Protein AF-A0A315T5E6-F1 (afdb_monomer_lite)

Secondary structure (DSSP, 8-state):
----PPP-------S--------HHHHHHHHHHHHHHHHHHHHS-HHHHHHHHHHHHHHHHHHHHTTTT----PPP--TTT--TTS-HHHHHHHHHHHHHHHHHH-TTHHHHHHHHHHHHHHHTT--GGG--HHHHHHHHTT----HHHHHHHHHHHHHHHHHHHHHHH-HHHHHHHHHHHHHH-HHHHHTT--GGGHHHHHHHHHHS-EEHHHHHHHTTS-HHHHHHHHHHHHHTTSEEE-SSSTTEEEE---HHHHHHTT--

Structure (mmCIF, N/CA/C/O backbone):
data_AF-A0A315T5E6-F1
#
_entry.id   AF-A0A315T5E6-F1
#
loop_
_atom_site.group_PDB
_atom_site.id
_atom_site.type_symbol
_atom_site.label_atom_id
_atom_site.label_alt_id
_atom_site.label_comp_id
_atom_site.label_asym_id
_atom_site.label_entity_id
_atom_site.label_seq_id
_atom_site.pdbx_PDB_ins_code
_atom_site.Cartn_x
_atom_site.Cartn_y
_atom_site.Cartn_z
_atom_site.occupancy
_atom_site.B_iso_or_equiv
_atom_site.auth_seq_id
_atom_site.auth_comp_id
_atom_site.auth_asym_id
_atom_site.auth_atom_id
_atom_site.pdbx_PDB_model_num
ATOM 1 N N . MET A 1 1 ? 4.186 -4.897 -71.728 1.00 41.81 1 MET A N 1
ATOM 2 C CA . MET A 1 1 ? 5.536 -5.176 -71.197 1.00 41.81 1 MET A CA 1
ATOM 3 C C . MET A 1 1 ? 6.024 -3.925 -70.493 1.00 41.81 1 MET A C 1
ATOM 5 O O . MET A 1 1 ? 6.350 -2.979 -71.184 1.00 41.81 1 MET A O 1
ATOM 9 N N . SER A 1 2 ? 5.990 -3.919 -69.160 1.00 31.34 2 SER A N 1
ATOM 10 C CA . SER A 1 2 ? 6.800 -3.058 -68.286 1.00 31.34 2 SER A CA 1
ATOM 11 C C . SER A 1 2 ? 6.788 -3.718 -66.912 1.00 31.34 2 SER A C 1
ATOM 13 O O . SER A 1 2 ? 5.746 -3.792 -66.265 1.00 31.34 2 SER A O 1
ATOM 15 N N . GLN A 1 3 ? 7.923 -4.304 -66.542 1.00 31.30 3 GLN A N 1
ATOM 16 C CA . GLN A 1 3 ? 8.156 -4.912 -65.238 1.00 31.30 3 GLN A CA 1
ATOM 17 C C . GLN A 1 3 ? 8.444 -3.786 -64.240 1.00 31.30 3 GLN A C 1
ATOM 19 O O . GLN A 1 3 ? 9.407 -3.043 -64.414 1.00 31.30 3 GLN A O 1
ATOM 24 N N . HIS A 1 4 ? 7.606 -3.655 -63.214 1.00 30.16 4 HIS A N 1
ATOM 25 C CA . HIS A 1 4 ? 7.953 -2.921 -62.003 1.00 30.16 4 HIS A CA 1
ATOM 26 C C . HIS A 1 4 ? 8.626 -3.899 -61.041 1.00 30.16 4 HIS A C 1
ATOM 28 O O . HIS A 1 4 ? 8.009 -4.861 -60.587 1.00 30.16 4 HIS A O 1
ATOM 34 N N . SER A 1 5 ? 9.903 -3.657 -60.766 1.00 30.36 5 SER A N 1
ATOM 35 C CA . SER A 1 5 ? 10.679 -4.366 -59.756 1.00 30.36 5 SER A CA 1
ATOM 36 C C . SER A 1 5 ? 10.201 -3.968 -58.359 1.00 30.36 5 SER A C 1
ATOM 38 O O . SER A 1 5 ? 10.289 -2.800 -57.979 1.00 30.36 5 SER A O 1
ATOM 40 N N . SER A 1 6 ? 9.706 -4.936 -57.592 1.00 31.94 6 SER A N 1
ATOM 41 C CA . SER A 1 6 ? 9.474 -4.803 -56.151 1.00 31.94 6 SER A CA 1
ATOM 42 C C . SER A 1 6 ? 10.813 -4.712 -55.405 1.00 31.94 6 SER A C 1
ATOM 44 O O . SER A 1 6 ? 11.709 -5.505 -55.708 1.00 31.94 6 SER A O 1
ATOM 46 N N . PRO A 1 7 ? 10.977 -3.841 -54.394 1.00 30.81 7 PRO A N 1
ATOM 47 C CA . PRO A 1 7 ? 12.063 -3.983 -53.441 1.00 30.81 7 PRO A CA 1
ATOM 48 C C . PRO A 1 7 ? 11.700 -5.089 -52.447 1.00 30.81 7 PRO A C 1
ATOM 50 O O . PRO A 1 7 ? 10.677 -5.037 -51.767 1.00 30.81 7 PRO A O 1
ATOM 53 N N . SER A 1 8 ? 12.555 -6.101 -52.378 1.00 32.72 8 SER A N 1
ATOM 54 C CA . SER A 1 8 ? 12.524 -7.178 -51.398 1.00 32.72 8 SER A CA 1
ATOM 55 C C . SER A 1 8 ? 12.665 -6.633 -49.972 1.00 32.72 8 SER A C 1
ATOM 57 O O . SER A 1 8 ? 13.768 -6.304 -49.536 1.00 32.72 8 SER A O 1
ATOM 59 N N . THR A 1 9 ? 11.570 -6.577 -49.216 1.00 35.47 9 THR A N 1
ATOM 60 C CA . THR A 1 9 ? 11.591 -6.366 -47.760 1.00 35.47 9 THR A CA 1
ATOM 61 C C . THR A 1 9 ? 11.862 -7.702 -47.064 1.00 35.47 9 THR A C 1
ATOM 63 O O . THR A 1 9 ? 10.992 -8.301 -46.446 1.00 35.47 9 THR A O 1
ATOM 66 N N . GLY A 1 10 ? 13.082 -8.209 -47.235 1.00 33.59 10 GLY A N 1
ATOM 67 C CA . GLY A 1 10 ? 13.627 -9.337 -46.482 1.00 33.59 10 GLY A CA 1
ATOM 68 C C . GLY A 1 10 ? 14.595 -8.809 -45.432 1.00 33.59 10 GLY A C 1
ATOM 69 O O . GLY A 1 10 ? 15.801 -8.821 -45.650 1.00 33.59 10 GLY A O 1
ATOM 70 N N . GLY A 1 11 ? 14.061 -8.276 -44.334 1.00 27.41 11 GLY A N 1
ATOM 71 C CA . GLY A 1 11 ? 14.838 -7.840 -43.177 1.00 27.41 11 GLY A CA 1
ATOM 72 C C . GLY A 1 11 ? 14.544 -8.754 -42.000 1.00 27.41 11 GLY A C 1
ATOM 73 O O . GLY A 1 11 ? 13.534 -8.582 -41.325 1.00 27.41 11 GLY A O 1
ATOM 74 N N . ASN A 1 12 ? 15.416 -9.737 -41.788 1.00 29.06 12 ASN A N 1
ATOM 75 C CA . ASN A 1 12 ? 15.443 -10.586 -40.603 1.00 29.06 12 ASN A CA 1
ATOM 76 C C . ASN A 1 12 ? 15.664 -9.713 -39.359 1.00 29.06 12 ASN A C 1
ATOM 78 O O . ASN A 1 12 ? 16.801 -9.376 -39.035 1.00 29.06 12 ASN A O 1
ATOM 82 N N . TYR A 1 13 ? 14.596 -9.349 -38.657 1.00 35.25 13 TYR A N 1
ATOM 83 C CA . TYR A 1 13 ? 14.699 -8.945 -37.261 1.00 35.25 13 TYR A CA 1
ATOM 84 C C . TYR A 1 13 ? 14.503 -10.200 -36.412 1.00 35.25 13 TYR A C 1
ATOM 86 O O . TYR A 1 13 ? 13.668 -11.036 -36.747 1.00 35.25 13 TYR A O 1
ATOM 94 N N . TRP A 1 14 ? 15.245 -10.302 -35.310 1.00 41.66 14 TRP A N 1
ATOM 95 C CA . TRP A 1 14 ? 15.065 -11.302 -34.247 1.00 41.66 14 TRP A CA 1
ATOM 96 C C . TRP A 1 14 ? 15.832 -12.617 -34.412 1.00 41.66 14 TRP A C 1
ATOM 98 O O . TRP A 1 14 ? 15.282 -13.708 -34.516 1.00 41.66 14 TRP A O 1
ATOM 108 N N . GLY A 1 15 ? 17.151 -12.500 -34.300 1.00 27.97 15 GLY A N 1
ATOM 109 C CA . GLY A 1 15 ? 18.012 -13.570 -33.813 1.00 27.97 15 GLY A CA 1
ATOM 110 C C . GLY A 1 15 ? 19.122 -12.946 -32.977 1.00 27.97 15 GLY A C 1
ATOM 111 O O . GLY A 1 15 ? 20.017 -12.343 -33.546 1.00 27.97 15 GLY A O 1
ATOM 112 N N . ALA A 1 16 ? 19.018 -13.045 -31.648 1.00 38.81 16 ALA A N 1
ATOM 113 C CA . ALA A 1 16 ? 20.052 -12.706 -30.662 1.00 38.81 16 ALA A CA 1
ATOM 114 C C . ALA A 1 16 ? 20.818 -11.377 -30.880 1.00 38.81 16 ALA A C 1
ATOM 116 O O . ALA A 1 16 ? 21.842 -11.349 -31.556 1.00 38.81 16 ALA A O 1
ATOM 117 N N . SER A 1 17 ? 20.420 -10.300 -30.191 1.00 37.41 17 SER A N 1
ATOM 118 C CA . SER A 1 17 ? 21.272 -9.103 -30.055 1.00 37.41 17 SER A CA 1
ATOM 119 C C . SER A 1 17 ? 21.901 -9.021 -28.658 1.00 37.41 17 SER A C 1
ATOM 121 O O . SER A 1 17 ? 21.322 -8.421 -27.750 1.00 37.41 17 SER A O 1
ATOM 123 N N . PRO A 1 18 ? 23.107 -9.584 -28.455 1.00 44.16 18 PRO A N 1
ATOM 124 C CA . PRO A 1 18 ? 23.940 -9.304 -27.297 1.00 44.16 18 PRO A CA 1
ATOM 125 C C . PRO A 1 18 ? 24.657 -7.965 -27.517 1.00 44.16 18 PRO A C 1
ATOM 127 O O . PRO A 1 18 ? 25.808 -7.958 -27.932 1.00 44.16 18 PRO A O 1
ATOM 130 N N . SER A 1 19 ? 23.964 -6.836 -27.321 1.00 47.09 19 SER A N 1
ATOM 131 C CA . SER A 1 19 ? 24.529 -5.490 -27.046 1.00 47.09 19 SER A CA 1
ATOM 132 C C . SER A 1 19 ? 23.548 -4.369 -27.415 1.00 47.09 19 SER A C 1
ATOM 134 O O . SER A 1 19 ? 23.801 -3.565 -28.308 1.00 47.09 19 SER A O 1
ATOM 136 N N . LEU A 1 20 ? 22.447 -4.221 -26.670 1.00 58.22 20 LEU A N 1
ATOM 137 C CA . LEU A 1 20 ? 21.910 -2.866 -26.533 1.00 58.22 20 LEU A CA 1
ATOM 138 C C . LEU A 1 20 ? 22.986 -2.070 -25.780 1.00 58.22 20 LEU A C 1
ATOM 140 O O . LEU A 1 20 ? 23.316 -2.398 -24.634 1.00 58.22 20 LEU A O 1
ATOM 144 N N . PHE A 1 21 ? 23.580 -1.061 -26.416 1.00 75.75 21 PHE A N 1
ATOM 145 C CA . PHE A 1 21 ? 24.276 -0.014 -25.677 1.00 75.75 21 PHE A CA 1
ATOM 146 C C . PHE A 1 21 ? 23.216 0.659 -24.805 1.00 75.75 21 PHE A C 1
ATOM 148 O O . PHE A 1 21 ? 22.469 1.508 -25.275 1.00 75.75 21 PHE A O 1
ATOM 155 N N . ILE A 1 22 ? 23.078 0.203 -23.559 1.00 83.25 22 ILE A N 1
ATOM 156 C CA . ILE A 1 22 ? 22.135 0.786 -22.609 1.00 83.25 22 ILE A CA 1
ATOM 157 C C . ILE A 1 22 ? 22.762 2.098 -22.136 1.00 83.25 22 ILE A C 1
ATOM 159 O O . ILE A 1 22 ? 23.817 2.051 -21.490 1.00 83.25 22 ILE A O 1
ATOM 163 N N . PRO A 1 23 ? 22.149 3.258 -22.426 1.00 89.69 23 PRO A N 1
ATOM 164 C CA . PRO A 1 23 ? 22.703 4.527 -21.991 1.00 89.69 23 PRO A CA 1
ATOM 165 C C . PRO A 1 23 ? 22.854 4.577 -20.462 1.00 89.69 23 PRO A C 1
ATOM 167 O O . PRO A 1 23 ? 21.994 4.057 -19.742 1.00 89.69 23 PRO A O 1
ATOM 170 N N . PRO A 1 24 ? 23.892 5.245 -19.926 1.00 90.38 24 PRO A N 1
ATOM 171 C CA . PRO A 1 24 ? 24.121 5.307 -18.481 1.00 90.38 24 PRO A CA 1
ATOM 172 C C . PRO A 1 24 ? 22.921 5.835 -17.683 1.00 90.38 24 PRO A C 1
ATOM 174 O O . PRO A 1 24 ? 22.651 5.356 -16.584 1.00 90.38 24 PRO A O 1
ATOM 177 N N . TYR A 1 25 ? 22.160 6.777 -18.247 1.00 91.88 25 TYR A N 1
ATOM 178 C CA . TYR A 1 25 ? 20.982 7.338 -17.584 1.00 91.88 25 TYR A CA 1
ATOM 179 C C . TYR A 1 25 ? 19.830 6.324 -17.448 1.00 91.88 25 TYR A C 1
ATOM 181 O O . TYR A 1 25 ? 19.102 6.360 -16.457 1.00 91.88 25 TYR A O 1
ATOM 189 N N . ILE A 1 26 ? 19.692 5.376 -18.381 1.00 91.75 26 ILE A N 1
ATOM 190 C CA . ILE A 1 26 ? 18.721 4.278 -18.281 1.00 91.75 26 ILE A CA 1
ATOM 191 C C . ILE A 1 26 ? 19.107 3.340 -17.135 1.00 91.75 26 ILE A C 1
ATOM 193 O O . ILE A 1 26 ? 18.260 2.979 -16.319 1.00 91.75 26 ILE A O 1
ATOM 197 N N . LEU A 1 27 ? 20.394 2.988 -17.028 1.00 91.81 27 LEU A N 1
ATOM 198 C CA . LEU A 1 27 ? 20.891 2.172 -15.915 1.00 91.81 27 LEU A CA 1
ATOM 199 C C . LEU A 1 27 ? 20.688 2.880 -14.570 1.00 91.81 27 LEU A C 1
ATOM 201 O O . LEU A 1 27 ? 20.247 2.244 -13.615 1.00 91.81 27 LEU A O 1
ATOM 205 N N . ALA A 1 28 ? 20.931 4.192 -14.507 1.00 92.69 28 ALA A N 1
ATOM 206 C CA . ALA A 1 28 ? 20.684 4.995 -13.310 1.00 92.69 28 ALA A CA 1
ATOM 207 C C . ALA A 1 28 ? 19.194 5.017 -12.917 1.00 92.69 28 ALA A C 1
ATOM 209 O O . ALA A 1 28 ? 18.860 4.936 -11.735 1.00 92.69 28 ALA A O 1
ATOM 210 N N . ARG A 1 29 ? 18.272 5.071 -13.888 1.00 92.75 29 ARG A N 1
ATOM 211 C CA . ARG A 1 29 ? 16.828 4.959 -13.620 1.00 92.75 29 ARG A CA 1
ATOM 212 C C . ARG A 1 29 ? 16.443 3.562 -13.124 1.00 92.75 29 ARG A C 1
ATOM 214 O O . ARG A 1 29 ? 15.684 3.457 -12.166 1.00 92.75 29 ARG A O 1
ATOM 221 N N . ALA A 1 30 ? 16.989 2.499 -13.712 1.00 89.88 30 ALA A N 1
ATOM 222 C CA . ALA A 1 30 ? 16.769 1.133 -13.229 1.00 89.88 30 ALA A CA 1
ATOM 223 C C . ALA A 1 30 ? 17.280 0.940 -11.788 1.00 89.88 30 ALA A C 1
ATOM 225 O O . ALA A 1 30 ? 16.607 0.317 -10.969 1.00 89.88 30 ALA A O 1
ATOM 226 N N . GLU A 1 31 ? 18.427 1.533 -11.454 1.00 92.38 31 GLU A N 1
ATOM 227 C CA . GLU A 1 31 ? 18.961 1.566 -10.089 1.00 92.38 31 GLU A CA 1
ATOM 228 C C . GLU A 1 31 ? 18.036 2.315 -9.127 1.00 92.38 31 GLU A C 1
ATOM 230 O O . GLU A 1 31 ? 17.712 1.809 -8.052 1.00 92.38 31 GLU A O 1
ATOM 235 N N . LYS A 1 32 ? 17.545 3.491 -9.538 1.00 93.44 32 LYS A N 1
ATOM 236 C CA . LYS A 1 32 ? 16.580 4.278 -8.762 1.00 93.44 32 LYS A CA 1
ATOM 237 C C . LYS A 1 32 ? 15.298 3.488 -8.493 1.00 93.44 32 LYS A C 1
ATOM 239 O O . LYS A 1 32 ? 14.814 3.503 -7.364 1.00 93.44 32 LYS A O 1
ATOM 244 N N . LEU A 1 33 ? 14.775 2.774 -9.491 1.00 90.75 33 LEU A N 1
ATOM 245 C CA . LEU A 1 33 ? 13.617 1.894 -9.322 1.00 90.75 33 LEU A CA 1
ATOM 246 C C . LEU A 1 33 ? 13.898 0.793 -8.290 1.00 90.75 33 LEU A C 1
ATOM 248 O O . LEU A 1 33 ? 13.093 0.588 -7.384 1.00 90.75 33 LEU A O 1
ATOM 252 N N . ALA A 1 34 ? 15.046 0.118 -8.390 1.00 89.31 34 ALA A N 1
ATOM 253 C CA . ALA A 1 34 ?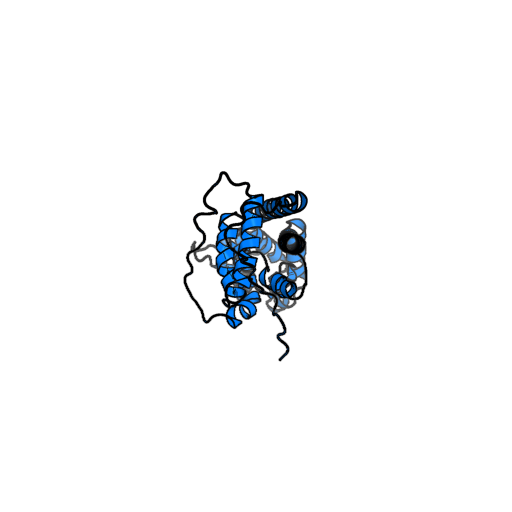 15.432 -0.929 -7.445 1.00 89.31 34 ALA A CA 1
ATOM 254 C C . ALA A 1 34 ? 15.566 -0.401 -6.008 1.00 89.31 34 ALA A C 1
ATOM 256 O O . ALA A 1 34 ? 15.045 -1.010 -5.074 1.00 89.31 34 ALA A O 1
ATOM 257 N N . SER A 1 35 ? 16.211 0.755 -5.837 1.00 91.56 35 SER A N 1
ATOM 258 C CA . SER A 1 35 ? 16.369 1.416 -4.540 1.00 91.56 35 SER A CA 1
ATOM 259 C C . SER A 1 35 ? 15.016 1.757 -3.909 1.00 91.56 35 SER A C 1
ATOM 261 O O . SER A 1 35 ? 14.773 1.403 -2.755 1.00 91.56 35 SER A O 1
ATOM 263 N N . LYS A 1 36 ? 14.100 2.354 -4.678 1.00 90.75 36 LYS A N 1
ATOM 264 C CA . LYS A 1 36 ? 12.760 2.709 -4.192 1.00 90.75 36 LYS A CA 1
ATOM 265 C C . LYS A 1 36 ? 11.892 1.493 -3.889 1.00 90.75 36 LYS A C 1
ATOM 267 O O . LYS A 1 36 ? 11.167 1.483 -2.901 1.00 90.75 36 LYS A O 1
ATOM 272 N N . ALA A 1 37 ? 11.985 0.439 -4.695 1.00 88.12 37 ALA A N 1
ATOM 273 C CA . ALA A 1 37 ? 11.272 -0.802 -4.418 1.00 88.12 37 ALA A CA 1
ATOM 274 C C . ALA A 1 37 ? 11.767 -1.482 -3.128 1.00 88.12 37 ALA A C 1
ATOM 276 O O . ALA A 1 37 ? 10.967 -2.046 -2.376 1.00 88.12 37 ALA A O 1
ATOM 277 N N . ALA A 1 38 ? 13.072 -1.403 -2.843 1.00 88.12 38 ALA A N 1
ATOM 278 C CA . ALA A 1 38 ? 13.643 -1.875 -1.585 1.00 88.12 38 ALA A CA 1
ATOM 279 C C . ALA A 1 38 ? 13.191 -1.018 -0.389 1.00 88.12 38 ALA A C 1
ATOM 281 O O . ALA A 1 38 ? 12.842 -1.572 0.654 1.00 88.12 38 ALA A O 1
ATOM 282 N N . GLU A 1 39 ? 13.137 0.308 -0.551 1.00 90.69 39 GLU A N 1
ATOM 283 C CA . GLU A 1 39 ? 12.580 1.230 0.447 1.00 90.69 39 GLU A CA 1
ATOM 284 C C . GLU A 1 39 ? 11.120 0.881 0.767 1.00 90.69 39 GLU A C 1
ATOM 286 O O . GLU A 1 39 ? 10.767 0.682 1.930 1.00 90.69 39 GLU A O 1
ATOM 291 N N . LEU A 1 40 ? 10.294 0.694 -0.266 1.00 88.06 40 LEU A N 1
ATOM 292 C CA . LEU A 1 40 ? 8.884 0.332 -0.134 1.00 88.06 40 LEU A CA 1
ATOM 293 C C . LEU A 1 40 ? 8.703 -0.981 0.638 1.00 88.06 40 LEU A C 1
ATOM 295 O O . LEU A 1 40 ? 7.866 -1.070 1.537 1.00 88.06 40 LEU A O 1
ATOM 299 N N . LYS A 1 41 ? 9.534 -1.986 0.329 1.00 86.00 41 LYS A N 1
ATOM 300 C CA . LYS A 1 41 ? 9.549 -3.281 1.023 1.00 86.00 41 LYS A CA 1
ATOM 301 C C . LYS A 1 41 ? 9.882 -3.148 2.511 1.00 86.00 41 LYS A C 1
ATOM 303 O O . LYS A 1 41 ? 9.376 -3.927 3.314 1.00 86.00 41 LYS A O 1
ATOM 308 N N . GLY A 1 42 ? 10.755 -2.209 2.872 1.00 88.44 42 GLY A N 1
ATOM 309 C CA . GLY A 1 42 ? 11.104 -1.931 4.266 1.00 88.44 42 GLY A CA 1
ATOM 310 C C . GLY A 1 42 ? 10.054 -1.099 5.007 1.00 88.44 42 GLY A C 1
ATOM 311 O O . GLY A 1 42 ? 9.971 -1.175 6.232 1.00 88.44 42 GLY A O 1
ATOM 312 N N . LEU A 1 43 ? 9.261 -0.309 4.280 1.00 89.81 43 LEU A N 1
ATOM 313 C CA . LEU A 1 43 ? 8.282 0.613 4.849 1.00 89.81 43 LEU A CA 1
ATOM 314 C C . LEU A 1 43 ? 6.933 -0.053 5.151 1.00 89.81 43 LEU A C 1
ATOM 316 O O . LEU A 1 43 ? 6.337 0.235 6.189 1.00 89.81 43 LEU A O 1
ATOM 320 N N . ILE A 1 44 ? 6.445 -0.914 4.252 1.00 90.56 44 ILE A N 1
ATOM 321 C CA . ILE A 1 44 ? 5.086 -1.465 4.319 1.00 90.56 44 ILE A CA 1
ATOM 322 C C . ILE A 1 44 ? 5.108 -2.891 4.865 1.00 90.56 44 ILE A C 1
ATOM 324 O O . ILE A 1 44 ? 5.800 -3.768 4.348 1.00 90.56 44 ILE A O 1
ATOM 328 N N . ALA A 1 45 ? 4.291 -3.148 5.887 1.00 91.38 45 ALA A N 1
ATOM 329 C CA . ALA A 1 45 ? 4.116 -4.495 6.405 1.00 91.38 45 ALA A CA 1
ATOM 330 C C . ALA A 1 45 ? 3.463 -5.434 5.360 1.00 91.38 45 ALA A C 1
ATOM 332 O O . ALA A 1 45 ? 2.706 -4.987 4.491 1.00 91.38 45 ALA A O 1
ATOM 333 N N . PRO A 1 46 ? 3.685 -6.759 5.442 1.00 89.88 46 PRO A N 1
ATOM 334 C CA . PRO A 1 46 ? 3.200 -7.700 4.430 1.00 89.88 46 PRO A CA 1
ATOM 335 C C . PRO A 1 46 ? 1.679 -7.684 4.215 1.00 89.88 46 PRO A C 1
ATOM 337 O O . PRO A 1 46 ? 1.205 -7.912 3.104 1.00 89.88 46 PRO A O 1
ATOM 340 N N . GLN A 1 47 ? 0.899 -7.441 5.269 1.00 92.62 47 GLN A N 1
ATOM 341 C CA . GLN A 1 47 ? -0.561 -7.483 5.219 1.00 92.62 47 GLN A CA 1
ATOM 342 C C . GLN A 1 47 ? -1.162 -6.269 4.488 1.00 92.62 47 GLN A C 1
ATOM 344 O O . GLN A 1 47 ? -1.894 -6.510 3.529 1.00 92.62 47 GLN A O 1
ATOM 349 N N . PRO A 1 48 ? -0.828 -5.002 4.822 1.00 90.50 48 PRO A N 1
ATOM 350 C CA . PRO A 1 48 ? -1.244 -3.855 4.014 1.00 90.50 48 PRO A CA 1
ATOM 351 C C . PRO A 1 48 ? -0.778 -3.962 2.559 1.00 90.50 48 PRO A C 1
ATOM 353 O O . PRO A 1 48 ? -1.565 -3.699 1.653 1.00 90.50 48 PRO A O 1
ATOM 356 N N . ALA A 1 49 ? 0.457 -4.427 2.323 1.00 89.62 49 ALA A N 1
ATOM 357 C CA . ALA A 1 49 ? 0.967 -4.662 0.971 1.00 89.62 49 ALA A CA 1
ATOM 358 C C . ALA A 1 49 ? 0.099 -5.675 0.200 1.00 89.62 49 ALA A C 1
ATOM 360 O O . ALA A 1 49 ? -0.235 -5.461 -0.963 1.00 89.62 49 ALA A O 1
ATOM 361 N N . ARG A 1 50 ? -0.334 -6.761 0.854 1.00 89.62 50 ARG A N 1
ATOM 362 C CA . ARG A 1 50 ? -1.260 -7.736 0.261 1.00 89.62 50 ARG A CA 1
ATOM 363 C C . ARG A 1 50 ? -2.630 -7.122 -0.038 1.00 89.62 50 ARG A C 1
ATOM 365 O O . ARG A 1 50 ? -3.223 -7.465 -1.056 1.00 89.62 50 ARG A O 1
ATOM 372 N N . CYS A 1 51 ? -3.149 -6.254 0.828 1.00 89.44 51 CYS A N 1
ATOM 373 C CA . CYS A 1 51 ? -4.435 -5.598 0.591 1.00 89.44 51 CYS A CA 1
ATOM 374 C C . CYS A 1 51 ? -4.357 -4.629 -0.599 1.00 89.44 51 CYS A C 1
ATOM 376 O O . CYS A 1 51 ? -5.203 -4.709 -1.484 1.00 89.44 51 CYS A O 1
ATOM 378 N N . LEU A 1 52 ? -3.297 -3.819 -0.698 1.00 88.38 52 LEU A N 1
ATOM 379 C CA . LEU A 1 52 ? -3.034 -2.980 -1.876 1.00 88.38 52 LEU A CA 1
ATOM 380 C C . LEU A 1 52 ? -2.908 -3.799 -3.158 1.00 88.38 52 LEU A C 1
ATOM 382 O O . LEU A 1 52 ? -3.522 -3.462 -4.164 1.00 88.38 52 LEU A O 1
ATOM 386 N N . ALA A 1 53 ? -2.161 -4.904 -3.114 1.00 86.06 53 ALA A N 1
ATOM 387 C CA . ALA A 1 53 ? -2.005 -5.782 -4.266 1.00 86.06 53 ALA A CA 1
ATOM 388 C C . ALA A 1 53 ? -3.353 -6.286 -4.795 1.00 86.06 53 ALA A C 1
ATOM 390 O O . ALA A 1 53 ? -3.582 -6.258 -6.001 1.00 86.06 53 ALA A O 1
ATOM 391 N N . LYS A 1 54 ? -4.267 -6.681 -3.898 1.00 86.88 54 LYS A N 1
ATOM 392 C CA . LYS A 1 54 ? -5.631 -7.083 -4.270 1.00 86.88 54 LYS A CA 1
ATOM 393 C C . LYS A 1 54 ? -6.429 -5.931 -4.881 1.00 86.88 54 LYS A C 1
ATOM 395 O O . LYS A 1 54 ? -7.171 -6.158 -5.830 1.00 86.88 54 LYS A O 1
ATOM 400 N N . LEU A 1 55 ? -6.294 -4.714 -4.349 1.00 87.50 55 LEU A N 1
ATOM 401 C CA . LEU A 1 55 ? -6.967 -3.533 -4.896 1.00 87.50 55 LEU A CA 1
ATOM 402 C C . LEU A 1 55 ? -6.472 -3.210 -6.307 1.00 87.50 55 LEU A C 1
ATOM 404 O O . LEU A 1 55 ? -7.288 -2.980 -7.196 1.00 87.50 55 LEU A O 1
ATOM 408 N N . PHE A 1 56 ? -5.158 -3.243 -6.533 1.00 83.38 56 PHE A N 1
ATOM 409 C CA . PHE A 1 56 ? -4.588 -3.031 -7.863 1.00 83.38 56 PHE A CA 1
ATOM 410 C C . PHE A 1 56 ? -4.982 -4.138 -8.833 1.00 83.38 56 PHE A C 1
ATOM 412 O O . PHE A 1 56 ? -5.386 -3.842 -9.950 1.00 83.38 56 PHE A O 1
ATOM 419 N N . GLU A 1 57 ? -4.974 -5.397 -8.398 1.00 79.56 57 GLU A N 1
ATOM 420 C CA . GLU A 1 57 ? -5.447 -6.516 -9.217 1.00 79.56 57 GLU A CA 1
ATOM 421 C C . GLU A 1 57 ? -6.924 -6.381 -9.593 1.00 79.56 57 GLU A C 1
ATOM 423 O O . GLU A 1 57 ? -7.280 -6.621 -10.743 1.00 79.56 57 GLU A O 1
ATOM 428 N N . ALA A 1 58 ? -7.781 -5.948 -8.664 1.00 80.75 58 ALA A N 1
ATOM 429 C CA . ALA A 1 58 ? -9.189 -5.690 -8.948 1.00 80.75 58 ALA A CA 1
ATOM 430 C C . ALA A 1 58 ? -9.381 -4.494 -9.897 1.00 80.75 58 ALA A C 1
ATOM 432 O O . ALA A 1 58 ? -10.218 -4.552 -10.796 1.00 80.75 58 ALA A O 1
ATOM 433 N N . ALA A 1 59 ? -8.591 -3.429 -9.735 1.00 75.38 59 ALA A N 1
ATOM 434 C CA . ALA A 1 59 ? -8.626 -2.259 -10.610 1.00 75.38 59 ALA A CA 1
ATOM 435 C C . ALA A 1 59 ? -8.115 -2.568 -12.028 1.00 75.38 59 ALA A C 1
ATOM 437 O O . ALA A 1 59 ? -8.606 -1.992 -12.999 1.00 75.38 59 ALA A O 1
ATOM 438 N N . ASP A 1 60 ? -7.161 -3.490 -12.145 1.00 69.44 60 ASP A N 1
ATOM 439 C CA . ASP A 1 60 ? -6.598 -3.945 -13.414 1.00 69.44 60 ASP A CA 1
ATOM 440 C C . ASP A 1 60 ? -7.394 -5.119 -14.020 1.00 69.44 60 ASP A C 1
ATOM 442 O O . ASP A 1 60 ? -7.172 -5.470 -15.178 1.00 69.44 60 ASP A O 1
ATOM 446 N N . ALA A 1 61 ? -8.358 -5.705 -13.296 1.00 68.88 61 ALA A N 1
ATOM 447 C CA . ALA A 1 61 ? -9.167 -6.837 -13.759 1.00 68.88 61 ALA A CA 1
ATOM 448 C C . ALA A 1 61 ? -9.872 -6.601 -15.112 1.00 68.88 61 ALA A C 1
ATOM 450 O O . ALA A 1 61 ? -9.852 -7.503 -15.949 1.00 68.88 61 ALA A O 1
ATOM 451 N N . PRO A 1 62 ? -10.432 -5.411 -15.414 1.00 61.16 62 PRO A N 1
ATOM 452 C CA . PRO A 1 62 ? -10.985 -5.136 -16.741 1.00 61.16 62 PRO A CA 1
ATOM 453 C C . PRO A 1 62 ? -9.925 -5.155 -17.852 1.00 61.16 62 PRO A C 1
ATOM 455 O O . PRO A 1 62 ? -10.232 -5.509 -18.984 1.00 61.16 62 PRO A O 1
ATOM 458 N N . LEU A 1 63 ? -8.671 -4.807 -17.542 1.00 56.97 63 LEU A N 1
ATOM 459 C CA . LEU A 1 63 ? -7.555 -4.849 -18.496 1.00 56.97 63 LEU A CA 1
ATOM 460 C C . LEU A 1 63 ? -7.022 -6.276 -18.696 1.00 56.97 63 LEU A C 1
ATOM 462 O O . LEU A 1 63 ? -6.436 -6.568 -19.735 1.00 56.97 63 LEU A O 1
ATOM 466 N N . THR A 1 64 ? -7.220 -7.172 -17.725 1.00 54.09 64 THR A N 1
ATOM 467 C CA . THR A 1 64 ? -6.780 -8.573 -17.804 1.00 54.09 64 THR A CA 1
ATOM 468 C C . THR A 1 64 ? -7.868 -9.518 -18.329 1.00 54.09 64 THR A C 1
ATOM 470 O O . THR A 1 64 ? -7.546 -10.447 -19.067 1.00 54.09 64 THR A O 1
ATOM 473 N N . GLN A 1 65 ? -9.153 -9.268 -18.041 1.00 50.44 65 GLN A N 1
ATOM 474 C CA . GLN A 1 65 ? -10.281 -10.096 -18.500 1.00 50.44 65 GLN A CA 1
ATOM 475 C C . GLN A 1 65 ? -10.585 -9.965 -19.994 1.00 50.44 65 GLN A C 1
ATOM 477 O O . GLN A 1 65 ? -11.022 -10.941 -20.600 1.00 50.44 65 GLN A O 1
ATOM 482 N N . VAL A 1 66 ? -10.320 -8.809 -20.612 1.00 46.19 66 VAL A N 1
ATOM 483 C CA . VAL A 1 66 ? -10.573 -8.592 -22.053 1.00 46.19 66 VAL A CA 1
ATOM 484 C C . VAL A 1 66 ? -9.756 -9.549 -22.941 1.00 46.19 66 VAL A C 1
ATOM 486 O O . VAL A 1 66 ? -10.110 -9.758 -24.099 1.00 46.19 66 VAL A O 1
ATOM 489 N N . TRP A 1 67 ? -8.726 -10.209 -22.398 1.00 43.72 67 TRP A N 1
ATOM 490 C CA . TRP A 1 67 ? -7.853 -11.125 -23.143 1.00 43.72 67 TRP A CA 1
ATOM 491 C C . TRP A 1 67 ? -7.688 -12.514 -22.499 1.00 43.72 67 TRP A C 1
ATOM 493 O O . TRP A 1 67 ? -6.837 -13.301 -22.910 1.00 43.72 67 TRP A O 1
ATOM 503 N N . GLY A 1 68 ? -8.524 -12.852 -21.513 1.00 35.78 68 GLY A N 1
ATOM 504 C CA . GLY A 1 68 ? -8.451 -14.091 -20.730 1.00 35.78 68 GLY A CA 1
ATOM 505 C C . GLY A 1 68 ? -8.996 -15.347 -21.423 1.00 35.78 68 GLY A C 1
ATOM 506 O O . GLY A 1 68 ? -9.809 -16.054 -20.837 1.00 35.78 68 GLY A O 1
ATOM 507 N N . SER A 1 69 ? -8.592 -15.647 -22.660 1.00 36.91 69 SER A N 1
ATOM 508 C CA . SER A 1 69 ? -8.951 -16.921 -23.325 1.00 36.91 69 SER A CA 1
ATOM 509 C C . SER A 1 69 ? -7.760 -17.763 -23.784 1.00 36.91 69 SER A C 1
ATOM 511 O O . SER A 1 69 ? -7.952 -18.782 -24.440 1.00 36.91 69 SER A O 1
ATOM 513 N N . THR A 1 70 ? -6.539 -17.413 -23.384 1.00 42.00 70 THR A N 1
ATOM 514 C CA . THR A 1 70 ? -5.351 -18.214 -23.713 1.00 42.00 70 THR A CA 1
ATOM 515 C C . THR A 1 70 ? -4.461 -18.376 -22.489 1.00 42.00 70 THR A C 1
ATOM 517 O O . THR A 1 70 ? -3.403 -17.768 -22.370 1.00 42.00 70 THR A O 1
ATOM 520 N N . GLU A 1 71 ? -4.885 -19.234 -21.559 1.00 39.75 71 GLU A N 1
ATOM 521 C CA . GLU A 1 71 ? -3.945 -19.887 -20.648 1.00 39.75 71 GLU A CA 1
ATOM 522 C C . GLU A 1 71 ? -3.097 -20.873 -21.464 1.00 39.75 71 GLU A C 1
ATOM 524 O O . GLU A 1 71 ? -3.369 -22.071 -21.523 1.00 39.75 71 GLU A O 1
ATOM 529 N N . GLN A 1 72 ? -2.055 -20.372 -22.126 1.00 41.09 72 GLN A N 1
ATOM 530 C CA . GLN A 1 72 ? -0.909 -21.206 -22.454 1.00 41.09 72 GLN A CA 1
ATOM 531 C C . GLN A 1 72 ? 0.181 -20.930 -21.430 1.00 41.09 72 GLN A C 1
ATOM 533 O O . GLN A 1 72 ? 0.693 -19.822 -21.293 1.00 41.09 72 GLN A O 1
ATOM 538 N N . ARG A 1 73 ? 0.504 -21.989 -20.685 1.00 38.56 73 ARG A N 1
ATOM 539 C CA . ARG A 1 73 ? 1.650 -22.113 -19.789 1.00 38.56 73 ARG A CA 1
ATOM 540 C C . ARG A 1 73 ? 2.928 -22.034 -20.637 1.00 38.56 73 ARG A C 1
ATOM 542 O O . ARG A 1 73 ? 3.540 -23.054 -20.936 1.00 38.56 73 ARG A O 1
ATOM 549 N N . GLY A 1 74 ? 3.278 -20.828 -21.076 1.00 38.19 74 GLY A N 1
ATOM 550 C CA . GLY A 1 74 ? 4.562 -20.525 -21.692 1.00 38.19 74 GLY A CA 1
ATOM 551 C C . GLY A 1 74 ? 5.655 -20.652 -20.640 1.00 38.19 74 GLY A C 1
ATOM 552 O O . GLY A 1 74 ? 5.540 -20.106 -19.541 1.00 38.19 74 GLY A O 1
ATOM 553 N N . SER A 1 75 ? 6.684 -21.433 -20.949 1.00 40.22 75 SER A N 1
ATOM 554 C CA . SER A 1 75 ? 7.860 -21.610 -20.105 1.00 40.22 75 SER A CA 1
ATOM 555 C C . SER A 1 75 ? 8.438 -20.244 -19.741 1.00 40.22 75 SER A C 1
ATOM 557 O O . SER A 1 75 ? 8.833 -19.480 -20.621 1.00 40.22 75 SER A O 1
ATOM 559 N N . ALA A 1 76 ? 8.471 -19.926 -18.446 1.00 42.72 76 ALA A N 1
ATOM 560 C CA . ALA A 1 76 ? 9.133 -18.726 -17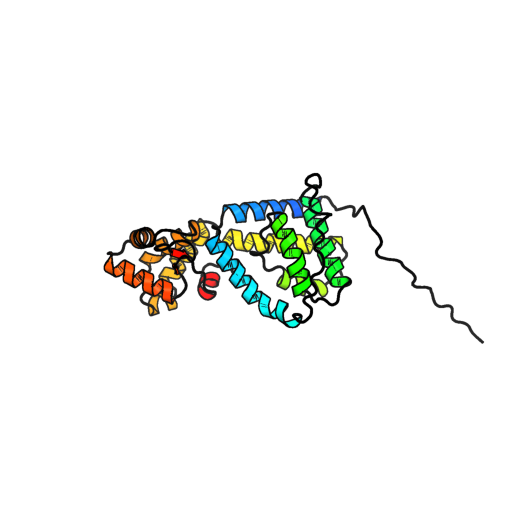.958 1.00 42.72 76 ALA A CA 1
ATOM 561 C C . ALA A 1 76 ? 10.585 -18.703 -18.476 1.00 42.72 76 ALA A C 1
ATOM 563 O O . ALA A 1 76 ? 11.225 -19.759 -18.497 1.00 42.72 76 ALA A O 1
ATOM 564 N N . PRO A 1 77 ? 11.144 -17.539 -18.847 1.00 48.12 77 PRO A N 1
ATOM 565 C CA . PRO A 1 77 ? 12.563 -17.422 -19.146 1.00 48.12 77 PRO A CA 1
ATOM 566 C C . PRO A 1 77 ? 13.344 -17.541 -17.828 1.00 48.12 77 PRO A C 1
ATOM 568 O O . PRO A 1 77 ? 13.717 -16.549 -17.206 1.00 48.12 77 PRO A O 1
ATOM 571 N N . GLN A 1 78 ? 13.508 -18.775 -17.348 1.00 48.38 78 GLN A N 1
ATOM 572 C CA . GLN A 1 78 ? 14.216 -19.107 -16.111 1.00 48.38 78 GLN A CA 1
ATOM 573 C C . GLN A 1 78 ? 15.735 -18.966 -16.272 1.00 48.38 78 GLN A C 1
ATOM 575 O O . GLN A 1 78 ? 16.417 -18.593 -15.317 1.00 48.38 78 GLN A O 1
ATOM 580 N N . ASP A 1 79 ? 16.258 -19.168 -17.483 1.00 45.22 79 ASP A N 1
ATOM 581 C CA . ASP A 1 79 ? 17.699 -19.337 -17.685 1.00 45.22 79 ASP A CA 1
ATOM 582 C C . ASP A 1 79 ? 18.487 -18.018 -17.766 1.00 45.22 79 ASP A C 1
ATOM 584 O O . ASP A 1 79 ? 19.664 -17.985 -17.420 1.00 45.22 79 ASP A O 1
ATOM 588 N N . THR A 1 80 ? 17.860 -16.894 -18.134 1.00 49.50 80 THR A N 1
ATOM 589 C CA . THR A 1 80 ? 18.543 -15.586 -18.248 1.00 49.50 80 THR A CA 1
ATOM 590 C C . THR A 1 80 ? 18.541 -14.750 -16.962 1.00 49.50 80 THR A C 1
ATOM 592 O O . THR A 1 80 ? 19.286 -13.775 -16.870 1.00 49.50 80 THR A O 1
ATOM 595 N N . LEU A 1 81 ? 17.731 -15.106 -15.955 1.00 51.22 81 LEU A N 1
ATOM 596 C CA . LEU A 1 81 ? 17.623 -14.376 -14.679 1.00 51.22 81 LEU A CA 1
ATOM 597 C C . LEU A 1 81 ? 18.284 -15.081 -13.489 1.00 51.22 81 LEU A C 1
ATOM 599 O O . LEU A 1 81 ? 18.415 -14.469 -12.432 1.00 51.22 81 LEU A O 1
ATOM 603 N N . ALA A 1 82 ? 18.700 -16.338 -13.608 1.00 48.81 82 ALA A N 1
ATOM 604 C CA . ALA A 1 82 ? 19.317 -17.049 -12.487 1.00 48.81 82 ALA A CA 1
ATOM 605 C C . ALA A 1 82 ? 20.772 -16.623 -12.218 1.00 48.81 82 ALA A C 1
ATOM 607 O O . ALA A 1 82 ? 21.287 -16.865 -11.127 1.00 48.81 82 ALA A O 1
ATOM 608 N N . ASP A 1 83 ? 21.427 -15.955 -13.172 1.00 55.50 83 ASP A N 1
ATOM 609 C CA . ASP A 1 83 ? 22.821 -15.557 -13.019 1.00 55.50 83 ASP A CA 1
ATOM 610 C C . ASP A 1 83 ? 22.954 -14.306 -12.129 1.00 55.50 83 ASP A C 1
ATOM 612 O O . ASP A 1 83 ? 22.668 -13.169 -12.524 1.00 55.50 83 ASP A O 1
ATOM 616 N N . SER A 1 84 ? 23.377 -14.521 -10.881 1.00 57.78 84 SER A N 1
ATOM 617 C CA . SER A 1 84 ? 23.688 -13.456 -9.923 1.00 57.78 84 SER A CA 1
ATOM 618 C C . SER A 1 84 ? 24.890 -12.603 -10.337 1.00 57.78 84 SER A C 1
ATOM 620 O O . SER A 1 84 ? 25.107 -11.554 -9.735 1.00 57.78 84 SER A O 1
ATOM 622 N N . ALA A 1 85 ? 25.674 -13.032 -11.337 1.00 60.84 85 ALA A N 1
ATOM 623 C CA . ALA A 1 85 ? 26.797 -12.261 -11.864 1.00 60.84 85 ALA A CA 1
ATOM 624 C C . ALA A 1 85 ? 26.351 -11.080 -12.746 1.00 60.84 85 ALA A C 1
ATOM 626 O O . ALA A 1 85 ? 27.125 -10.145 -12.961 1.00 60.84 85 ALA A O 1
ATOM 627 N N . ILE A 1 86 ? 25.109 -11.091 -13.246 1.00 70.06 86 ILE A N 1
ATOM 628 C CA . ILE A 1 86 ? 24.579 -10.016 -14.088 1.00 70.06 86 ILE A CA 1
ATOM 629 C C . ILE A 1 86 ? 24.106 -8.853 -13.211 1.00 70.06 86 ILE A C 1
ATOM 631 O O . ILE A 1 86 ? 23.255 -9.019 -12.336 1.00 70.06 86 ILE A O 1
ATOM 635 N N . ASP A 1 87 ? 24.616 -7.653 -13.512 1.00 79.81 87 ASP A N 1
ATOM 636 C CA . ASP A 1 87 ? 24.212 -6.384 -12.896 1.00 79.81 87 ASP A CA 1
ATOM 637 C C . ASP A 1 87 ? 22.672 -6.280 -12.791 1.00 79.81 87 ASP A C 1
ATOM 639 O O . ASP A 1 87 ? 21.981 -6.354 -13.820 1.00 79.81 87 ASP A O 1
ATOM 643 N N . PRO A 1 88 ? 22.105 -6.078 -11.583 1.00 79.50 88 PRO A N 1
ATOM 644 C CA . PRO A 1 88 ? 20.658 -6.028 -11.379 1.00 79.50 88 PRO A CA 1
ATOM 645 C C . PRO A 1 88 ? 19.979 -4.957 -12.241 1.00 79.50 88 PRO A C 1
ATOM 647 O O . PRO A 1 88 ? 18.858 -5.165 -12.703 1.00 79.50 88 PRO A O 1
ATOM 650 N N . ARG A 1 89 ? 20.665 -3.850 -12.554 1.00 85.06 89 ARG A N 1
ATOM 651 C CA . ARG A 1 89 ? 20.140 -2.779 -13.420 1.00 85.06 89 ARG A CA 1
ATOM 652 C C . ARG A 1 89 ? 19.902 -3.279 -14.839 1.00 85.06 89 ARG A C 1
ATOM 654 O O . ARG A 1 89 ? 18.878 -2.980 -15.449 1.00 85.06 89 ARG A O 1
ATOM 661 N N . ARG A 1 90 ? 20.825 -4.095 -15.353 1.00 85.62 90 ARG A N 1
ATOM 662 C CA . ARG A 1 90 ? 20.716 -4.706 -16.685 1.00 85.62 90 ARG A CA 1
ATOM 663 C C . ARG A 1 90 ? 19.617 -5.759 -16.727 1.00 85.62 90 ARG A C 1
ATOM 665 O O . ARG A 1 90 ? 18.932 -5.854 -17.737 1.00 85.62 90 ARG A O 1
ATOM 672 N N . ARG A 1 91 ? 19.396 -6.491 -15.630 1.00 83.56 91 ARG A N 1
ATOM 673 C CA . ARG A 1 91 ? 18.289 -7.457 -15.513 1.00 83.56 91 ARG A CA 1
ATOM 674 C C . ARG A 1 91 ? 16.923 -6.773 -15.569 1.00 83.56 91 ARG A C 1
ATOM 676 O O . ARG A 1 91 ? 16.031 -7.268 -16.248 1.00 83.56 91 ARG A O 1
ATOM 683 N N . ILE A 1 92 ? 16.777 -5.617 -14.918 1.00 84.56 92 ILE A N 1
ATOM 684 C CA . ILE A 1 92 ? 15.551 -4.803 -14.986 1.00 84.56 92 ILE A CA 1
ATOM 685 C C . ILE A 1 92 ? 15.282 -4.348 -16.419 1.00 84.56 92 ILE A C 1
ATOM 687 O O . ILE A 1 92 ? 14.176 -4.525 -16.925 1.00 84.56 92 ILE A O 1
ATOM 691 N N . VAL A 1 93 ? 16.299 -3.796 -17.083 1.00 85.62 93 VAL A N 1
ATOM 692 C CA . VAL A 1 93 ? 16.186 -3.358 -18.480 1.00 85.62 93 VAL A CA 1
ATOM 693 C C . VAL A 1 93 ? 15.82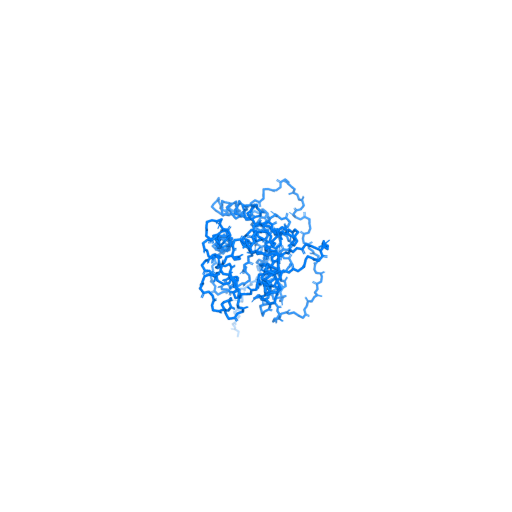8 -4.530 -19.394 1.00 85.62 93 VAL A C 1
ATOM 695 O O . VAL A 1 93 ? 14.883 -4.425 -20.168 1.00 85.62 93 VAL A O 1
ATOM 698 N N . ALA A 1 94 ? 16.514 -5.666 -19.251 1.00 84.50 94 ALA A N 1
ATOM 699 C CA . ALA A 1 94 ? 16.254 -6.860 -20.048 1.00 84.50 94 ALA A CA 1
ATOM 700 C C . ALA A 1 94 ? 14.814 -7.372 -19.885 1.00 84.50 94 ALA A C 1
ATOM 702 O O . ALA A 1 94 ? 14.192 -7.754 -20.871 1.00 84.50 94 ALA A O 1
ATOM 703 N N . LEU A 1 95 ? 14.256 -7.332 -18.670 1.00 82.00 95 LEU A N 1
ATOM 704 C CA . LEU A 1 95 ? 12.857 -7.698 -18.434 1.00 82.00 95 LEU A CA 1
ATOM 705 C C . LEU A 1 95 ? 11.867 -6.749 -19.110 1.00 82.00 95 LEU A C 1
ATOM 707 O O . LEU A 1 95 ? 10.864 -7.206 -19.653 1.00 82.00 95 LEU A O 1
ATOM 711 N N . LEU A 1 96 ? 12.131 -5.441 -19.091 1.00 81.00 96 LEU A N 1
ATOM 712 C CA . LEU A 1 96 ? 11.277 -4.469 -19.778 1.00 81.00 96 LEU A CA 1
ATOM 713 C C . LEU A 1 96 ? 11.330 -4.641 -21.299 1.00 81.00 96 LEU A C 1
ATOM 715 O O . LEU A 1 96 ? 10.292 -4.524 -21.947 1.00 81.00 96 LEU A O 1
ATOM 719 N N . SER A 1 97 ? 12.501 -4.961 -21.849 1.00 80.12 97 SER A N 1
ATOM 720 C CA . SER A 1 97 ? 12.662 -5.275 -23.272 1.00 80.12 97 SER A CA 1
ATOM 721 C C . SER A 1 97 ? 11.996 -6.600 -23.651 1.00 80.12 97 SER A C 1
ATOM 723 O O . SER A 1 97 ? 11.376 -6.696 -24.705 1.00 80.12 97 SER A O 1
ATOM 725 N N . LEU A 1 98 ? 12.061 -7.615 -22.784 1.00 78.62 98 LEU A N 1
ATOM 726 C CA . LEU A 1 98 ? 11.342 -8.876 -22.980 1.00 78.62 98 LEU A CA 1
ATOM 727 C C . LEU A 1 98 ? 9.823 -8.659 -22.984 1.00 78.62 98 LEU A C 1
ATOM 729 O O . LEU A 1 98 ? 9.101 -9.307 -23.741 1.00 78.62 98 LEU A O 1
ATOM 733 N N . TYR A 1 99 ? 9.337 -7.727 -22.161 1.00 76.50 99 TYR A N 1
ATOM 734 C CA . TYR A 1 99 ? 7.931 -7.340 -22.167 1.00 76.50 99 TYR A CA 1
ATOM 735 C C . TYR A 1 99 ? 7.517 -6.729 -23.502 1.00 76.50 99 TYR A C 1
ATOM 737 O O . TYR A 1 99 ? 6.495 -7.136 -24.042 1.00 76.50 99 TYR A O 1
ATOM 745 N N . ASP A 1 100 ? 8.328 -5.835 -24.077 1.00 73.69 100 ASP A N 1
ATOM 746 C CA . ASP A 1 100 ? 8.066 -5.297 -25.421 1.00 73.69 100 ASP A CA 1
ATOM 747 C C . ASP A 1 100 ? 8.021 -6.386 -26.479 1.00 73.69 100 ASP A C 1
ATOM 749 O O . ASP A 1 100 ? 7.092 -6.432 -27.279 1.00 73.69 100 ASP A O 1
ATOM 753 N N . GLN A 1 101 ? 8.994 -7.294 -26.454 1.00 73.31 101 GLN A N 1
ATOM 754 C CA . GLN A 1 101 ? 9.028 -8.408 -27.394 1.00 73.31 101 GLN A CA 1
ATOM 755 C C . GLN A 1 101 ? 7.765 -9.258 -27.275 1.00 73.31 101 GLN A C 1
ATOM 757 O O . GLN A 1 101 ? 7.150 -9.539 -28.294 1.00 73.31 101 GLN A O 1
ATOM 762 N N . SER A 1 102 ? 7.327 -9.567 -26.051 1.00 71.38 102 SER A N 1
ATOM 763 C CA . SER A 1 102 ? 6.108 -10.349 -25.804 1.00 71.38 102 SER A CA 1
ATOM 764 C C . SER A 1 102 ? 4.849 -9.645 -26.324 1.00 71.38 102 SER A C 1
ATOM 766 O O . SER A 1 102 ? 3.941 -10.301 -26.826 1.00 71.38 102 SER A O 1
ATOM 768 N N . LEU A 1 103 ? 4.794 -8.311 -26.239 1.00 68.44 103 LEU A N 1
ATOM 769 C CA . LEU A 1 103 ? 3.690 -7.515 -26.787 1.00 68.44 103 LEU A CA 1
ATOM 770 C C . LEU A 1 103 ? 3.687 -7.470 -28.321 1.00 68.44 103 LEU A C 1
ATOM 772 O O . LEU A 1 103 ? 2.622 -7.349 -28.922 1.00 68.44 103 LEU A O 1
ATOM 776 N N . ILE A 1 104 ? 4.862 -7.544 -28.950 1.00 68.81 104 ILE A N 1
ATOM 777 C CA . ILE A 1 104 ? 5.019 -7.507 -30.409 1.00 68.81 104 ILE A CA 1
ATOM 778 C C . ILE A 1 104 ? 4.812 -8.900 -31.025 1.00 68.81 104 ILE A C 1
ATOM 780 O O . ILE A 1 104 ? 4.230 -9.011 -32.104 1.00 68.81 104 ILE A O 1
ATOM 784 N N . SER A 1 105 ? 5.308 -9.958 -30.374 1.00 63.31 105 SER A N 1
ATOM 785 C CA . SER A 1 105 ? 5.397 -11.306 -30.946 1.00 63.31 105 SER A CA 1
ATOM 786 C C . SER A 1 105 ? 4.150 -12.160 -30.749 1.00 63.31 105 SER A C 1
ATOM 788 O O . SER A 1 105 ? 3.912 -13.063 -31.549 1.00 63.31 105 SER A O 1
ATOM 790 N N . GLU A 1 106 ? 3.365 -11.920 -29.698 1.00 57.69 106 GLU A N 1
ATOM 791 C CA . GLU A 1 106 ? 2.243 -12.782 -29.339 1.00 57.69 106 GLU A CA 1
ATOM 792 C C . GLU A 1 106 ? 0.929 -11.990 -29.222 1.00 57.69 106 GLU A C 1
ATOM 794 O O . GLU A 1 106 ? 0.873 -10.976 -28.527 1.00 57.69 106 GLU A O 1
ATOM 799 N N . PRO A 1 107 ? -0.189 -12.469 -29.803 1.00 55.47 107 PRO A N 1
ATOM 800 C CA . PRO A 1 107 ? -1.513 -11.870 -29.614 1.00 55.47 107 PRO A CA 1
ATOM 801 C C . PRO A 1 107 ? -2.088 -12.170 -28.214 1.00 55.47 107 PRO A C 1
ATOM 803 O O . PRO A 1 107 ? -3.301 -12.210 -28.032 1.00 55.47 107 PRO A O 1
ATOM 806 N N . ILE A 1 108 ? -1.232 -12.414 -27.217 1.00 55.44 108 ILE A N 1
ATOM 807 C CA . ILE A 1 108 ? -1.601 -12.870 -25.871 1.00 55.44 108 ILE A CA 1
ATOM 808 C C . ILE A 1 108 ? -2.277 -11.760 -25.045 1.00 55.44 108 ILE A C 1
ATOM 810 O O . ILE A 1 108 ? -2.863 -12.016 -23.996 1.00 55.44 108 ILE A O 1
ATOM 814 N N . GLY A 1 109 ? -2.317 -10.530 -25.555 1.00 61.19 109 GLY A N 1
ATOM 815 C CA . GLY A 1 109 ? -2.945 -9.408 -24.872 1.00 61.19 109 GLY A CA 1
ATOM 816 C C . GLY A 1 109 ? -2.109 -8.937 -23.680 1.00 61.19 109 GLY A C 1
ATOM 817 O O . GLY A 1 109 ? -1.374 -9.690 -23.035 1.00 61.19 109 GLY A O 1
ATOM 818 N N . TYR A 1 110 ? -2.207 -7.646 -23.375 1.00 66.00 110 TYR A N 1
ATOM 819 C CA . TYR A 1 110 ? -1.314 -6.983 -22.420 1.00 66.00 110 TYR A CA 1
ATOM 820 C C . TYR A 1 110 ? -1.391 -7.591 -21.011 1.00 66.00 110 TYR A C 1
ATOM 822 O O . TYR A 1 110 ? -0.388 -7.652 -20.302 1.00 66.00 110 TYR A O 1
ATOM 830 N N . GLY A 1 111 ? -2.564 -8.093 -20.615 1.00 63.97 111 GLY A N 1
ATOM 831 C CA . GLY A 1 111 ? -2.780 -8.705 -19.303 1.00 63.97 111 GLY A CA 1
ATOM 832 C C . GLY A 1 111 ? -1.974 -9.989 -19.070 1.00 63.97 111 GLY A C 1
ATOM 833 O O . GLY A 1 111 ? -1.394 -10.164 -17.995 1.00 63.97 111 GLY A O 1
ATOM 834 N N . ALA A 1 112 ? -1.884 -10.873 -20.066 1.00 66.94 112 ALA A N 1
ATOM 835 C CA . ALA A 1 112 ? -1.173 -12.142 -19.916 1.00 66.94 112 ALA A CA 1
ATOM 836 C C . ALA A 1 112 ? 0.348 -11.976 -20.097 1.00 66.94 112 ALA A C 1
ATOM 838 O O . ALA A 1 112 ? 1.112 -12.540 -19.310 1.00 66.94 112 ALA A O 1
ATOM 839 N N . ALA A 1 113 ? 0.797 -11.093 -21.001 1.00 70.38 113 ALA A N 1
ATOM 840 C CA . ALA A 1 113 ? 2.207 -10.694 -21.072 1.00 70.38 113 ALA A CA 1
ATOM 841 C C . ALA A 1 113 ? 2.693 -10.079 -19.743 1.00 70.38 113 ALA A C 1
ATOM 843 O O . ALA A 1 113 ? 3.781 -10.399 -19.255 1.00 70.38 113 ALA A O 1
ATOM 844 N N . TRP A 1 114 ? 1.861 -9.240 -19.109 1.00 71.75 114 TRP A N 1
ATOM 845 C CA . TRP A 1 114 ? 2.183 -8.647 -17.811 1.00 71.75 114 TRP A CA 1
ATOM 846 C C . TRP A 1 114 ? 2.250 -9.699 -16.709 1.00 71.75 114 TRP A C 1
ATOM 848 O O . TRP A 1 114 ? 3.209 -9.714 -15.943 1.00 71.75 114 TRP A O 1
ATOM 858 N N . THR A 1 115 ? 1.276 -10.610 -16.649 1.00 70.69 115 THR A N 1
ATOM 859 C CA . THR A 1 115 ? 1.248 -11.686 -15.646 1.00 70.69 115 THR A CA 1
ATOM 860 C C . THR A 1 115 ? 2.528 -12.524 -15.675 1.00 70.69 115 THR A C 1
ATOM 862 O O . THR A 1 115 ? 3.111 -12.783 -14.620 1.00 70.69 115 THR A O 1
ATOM 865 N N . ASN A 1 116 ? 3.015 -12.865 -16.871 1.00 70.69 116 ASN A N 1
ATOM 866 C CA . ASN A 1 116 ? 4.247 -13.637 -17.045 1.00 70.69 116 ASN A CA 1
ATOM 867 C C . ASN A 1 116 ? 5.484 -12.894 -16.522 1.00 70.69 116 ASN A C 1
ATOM 869 O O . ASN A 1 116 ? 6.323 -13.470 -15.829 1.00 70.69 116 ASN A O 1
ATOM 873 N N . ILE A 1 117 ? 5.591 -11.596 -16.803 1.00 75.38 117 ILE A N 1
ATOM 874 C CA . ILE A 1 117 ? 6.774 -10.805 -16.446 1.00 75.38 117 ILE A CA 1
ATOM 875 C C . ILE A 1 117 ? 6.740 -10.302 -15.003 1.00 75.38 117 ILE A C 1
ATOM 877 O O . ILE A 1 117 ? 7.790 -10.160 -14.371 1.00 75.38 117 ILE A O 1
ATOM 881 N N . ARG A 1 118 ? 5.548 -10.130 -14.429 1.00 76.38 118 ARG A N 1
ATOM 882 C CA . ARG A 1 118 ? 5.342 -9.767 -13.022 1.00 76.38 118 ARG A CA 1
ATOM 883 C C . ARG A 1 118 ? 6.051 -10.740 -12.080 1.00 76.38 118 ARG A C 1
ATOM 885 O O . ARG A 1 118 ? 6.674 -10.305 -11.116 1.00 76.38 118 ARG A O 1
ATOM 892 N N . HIS A 1 119 ? 6.041 -12.039 -12.378 1.00 75.56 119 HIS A N 1
ATOM 893 C CA . HIS A 1 119 ? 6.790 -13.009 -11.577 1.00 75.56 119 HIS A CA 1
ATOM 894 C C . HIS A 1 119 ? 8.301 -12.718 -11.588 1.00 75.56 119 HIS A C 1
ATOM 896 O O . HIS A 1 119 ? 8.939 -12.671 -10.537 1.00 75.56 119 HIS A O 1
ATOM 902 N N . SER A 1 120 ? 8.868 -12.425 -12.758 1.00 77.94 120 SER A N 1
ATOM 903 C CA . SER A 1 120 ? 10.291 -12.110 -12.902 1.00 77.94 120 SER A CA 1
ATOM 904 C C . SER A 1 120 ? 10.694 -10.805 -12.204 1.00 77.94 120 SER A C 1
ATOM 906 O O . SER A 1 120 ? 11.765 -10.735 -11.603 1.00 77.94 120 SER A O 1
ATOM 908 N N . PHE A 1 121 ? 9.828 -9.787 -12.203 1.00 79.75 121 PHE A N 1
ATOM 909 C CA . PHE A 1 121 ? 10.031 -8.569 -11.407 1.00 79.75 121 PHE A CA 1
ATOM 910 C C . PHE A 1 121 ? 10.015 -8.852 -9.899 1.00 79.75 121 PHE A C 1
ATOM 912 O O . PHE A 1 121 ? 10.814 -8.283 -9.150 1.00 79.75 121 PHE A O 1
ATOM 919 N N . ALA A 1 122 ? 9.139 -9.748 -9.437 1.00 80.00 122 ALA A N 1
ATOM 920 C CA . ALA A 1 122 ? 9.101 -10.151 -8.035 1.00 80.00 122 ALA A CA 1
ATOM 921 C C . ALA A 1 122 ? 10.395 -10.870 -7.612 1.00 80.00 122 ALA A C 1
ATOM 923 O O . ALA A 1 122 ? 10.906 -10.597 -6.525 1.00 80.00 122 ALA A O 1
ATOM 924 N N . LEU A 1 123 ? 10.976 -11.704 -8.486 1.00 78.56 123 LEU A N 1
ATOM 925 C CA . LEU A 1 123 ? 12.278 -12.349 -8.253 1.00 78.56 123 LEU A CA 1
ATOM 926 C C . LEU A 1 123 ? 13.435 -11.346 -8.126 1.00 78.56 123 LEU A C 1
ATOM 928 O O . LEU A 1 123 ? 14.396 -11.612 -7.410 1.00 78.56 123 LEU A O 1
ATOM 932 N N . LEU A 1 124 ? 13.330 -10.173 -8.757 1.00 78.69 124 LEU A N 1
ATOM 933 C CA . LEU A 1 124 ? 14.278 -9.064 -8.581 1.00 78.69 124 LEU A CA 1
ATOM 934 C C . LEU A 1 124 ? 14.045 -8.252 -7.296 1.00 78.69 124 LEU A C 1
ATOM 936 O O . LEU A 1 124 ? 14.725 -7.256 -7.064 1.00 78.69 124 LEU A O 1
ATOM 940 N N . GLY A 1 125 ? 13.082 -8.648 -6.460 1.00 77.06 125 GLY A N 1
ATOM 941 C CA . GLY A 1 125 ? 12.747 -7.947 -5.222 1.00 77.06 125 GLY A CA 1
ATOM 942 C C . GLY A 1 125 ? 11.973 -6.649 -5.438 1.00 77.06 125 GLY A C 1
ATOM 943 O O . GLY A 1 125 ? 11.860 -5.855 -4.507 1.00 77.06 125 GLY A O 1
ATOM 944 N N . LEU A 1 126 ? 11.430 -6.435 -6.639 1.00 77.75 126 LEU A N 1
ATOM 945 C CA . LEU A 1 126 ? 10.827 -5.162 -7.009 1.00 77.75 126 LEU A CA 1
ATOM 946 C C . LEU A 1 126 ? 9.370 -5.000 -6.535 1.00 77.75 126 LEU A C 1
ATOM 948 O O . LEU A 1 126 ? 8.849 -3.896 -6.524 1.00 77.75 126 LEU A O 1
ATOM 952 N N . ASN A 1 127 ? 8.723 -6.064 -6.055 1.00 78.06 127 ASN A N 1
ATOM 953 C CA . ASN A 1 127 ? 7.328 -6.048 -5.577 1.00 78.06 127 ASN A CA 1
ATOM 954 C C . ASN A 1 127 ? 6.337 -5.432 -6.590 1.00 78.06 127 ASN A C 1
ATOM 956 O O . ASN A 1 127 ? 5.572 -4.533 -6.238 1.00 78.06 127 ASN A O 1
ATOM 960 N N . PRO A 1 128 ? 6.260 -5.962 -7.824 1.00 76.06 128 PRO A N 1
ATOM 961 C CA . PRO A 1 128 ? 5.402 -5.427 -8.887 1.00 76.06 128 PRO A CA 1
ATOM 962 C C . PRO A 1 128 ? 3.901 -5.559 -8.605 1.00 76.06 128 PRO A C 1
ATOM 964 O O . PRO A 1 128 ? 3.067 -5.162 -9.413 1.00 76.06 128 PRO A O 1
ATOM 967 N N . HIS A 1 129 ? 3.537 -6.155 -7.470 1.00 75.00 129 HIS A N 1
ATOM 968 C CA . HIS A 1 129 ? 2.165 -6.205 -6.997 1.00 75.00 129 HIS A CA 1
ATOM 969 C C . HIS A 1 129 ? 1.681 -4.883 -6.403 1.00 75.00 129 HIS A C 1
ATOM 971 O O . HIS A 1 129 ? 0.484 -4.726 -6.216 1.00 75.00 129 HIS A O 1
ATOM 977 N N . LEU A 1 130 ? 2.589 -3.948 -6.133 1.00 71.06 130 LEU A N 1
ATOM 978 C CA . LEU A 1 130 ? 2.282 -2.638 -5.568 1.00 71.06 130 LEU A CA 1
ATOM 979 C C . LEU A 1 130 ? 2.316 -1.524 -6.623 1.00 71.06 130 LEU A C 1
ATOM 981 O O . LEU A 1 130 ? 2.416 -0.359 -6.261 1.00 71.06 130 LEU A O 1
ATOM 985 N N . TRP A 1 131 ? 2.306 -1.872 -7.914 1.00 77.00 131 TRP A N 1
ATOM 986 C CA . TRP A 1 131 ? 2.451 -0.930 -9.028 1.00 77.00 131 TRP A CA 1
ATOM 987 C C . TRP A 1 131 ? 1.301 -1.103 -10.020 1.00 77.00 131 TRP A C 1
ATOM 989 O O . TRP A 1 131 ? 0.921 -2.239 -10.310 1.00 77.00 131 TRP A O 1
ATOM 999 N N . ARG A 1 132 ? 0.818 -0.017 -10.634 1.00 67.88 132 ARG A N 1
ATOM 1000 C CA . ARG A 1 132 ? -0.252 -0.071 -11.651 1.00 67.88 132 ARG A CA 1
ATOM 1001 C C . ARG A 1 132 ? 0.283 -0.014 -13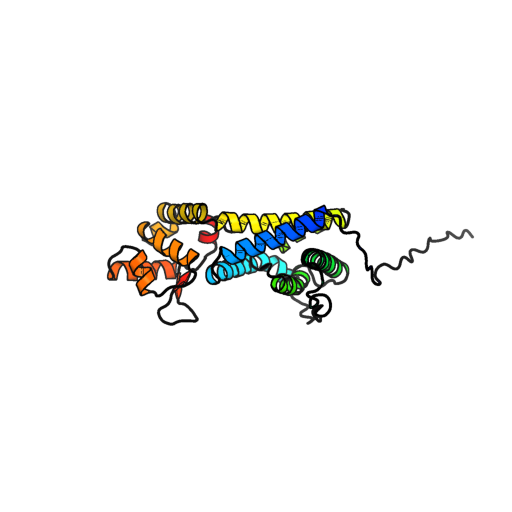.082 1.00 67.88 132 ARG A C 1
ATOM 1003 O O . ARG A 1 132 ? -0.213 0.731 -13.932 1.00 67.88 132 ARG A O 1
ATOM 1010 N N . LEU A 1 133 ? 1.308 -0.818 -13.371 1.00 65.69 133 LEU A N 1
ATOM 1011 C CA . LEU A 1 133 ? 1.997 -0.793 -14.665 1.00 65.69 133 LEU A CA 1
ATOM 1012 C C . LEU A 1 133 ? 1.060 -0.956 -15.884 1.00 65.69 133 LEU A C 1
ATOM 1014 O O . LEU A 1 133 ? 1.216 -0.190 -16.834 1.00 65.69 133 LEU A O 1
ATOM 1018 N N . PRO A 1 134 ? 0.073 -1.880 -15.905 1.00 62.31 134 PRO A N 1
ATOM 1019 C CA . PRO A 1 134 ? -0.764 -2.124 -17.090 1.00 62.31 134 PRO A CA 1
ATOM 1020 C C . PRO A 1 134 ? -1.511 -0.888 -17.606 1.00 62.31 134 PRO A C 1
ATOM 1022 O O . PRO A 1 134 ? -1.689 -0.703 -18.817 1.00 62.31 134 PRO A O 1
ATOM 1025 N N . ARG A 1 135 ? -1.925 -0.005 -16.692 1.00 62.41 135 ARG A N 1
ATOM 1026 C CA . ARG A 1 135 ? -2.645 1.224 -17.034 1.00 62.41 135 ARG A CA 1
ATOM 1027 C C . ARG A 1 135 ? -1.730 2.261 -17.670 1.00 62.41 135 ARG A C 1
ATOM 1029 O O . ARG A 1 135 ? -2.133 2.925 -18.626 1.00 62.41 135 ARG A O 1
ATOM 1036 N N . ALA A 1 136 ? -0.505 2.372 -17.165 1.00 60.28 136 ALA A N 1
ATOM 1037 C CA . ALA A 1 136 ? 0.525 3.165 -17.808 1.00 60.28 136 ALA A CA 1
ATOM 1038 C C . ALA A 1 136 ? 0.828 2.593 -19.196 1.00 60.28 136 ALA A C 1
ATOM 1040 O O . ALA A 1 136 ? 0.687 3.319 -20.176 1.00 60.28 136 ALA A O 1
ATOM 1041 N N . ILE A 1 137 ? 1.073 1.278 -19.282 1.00 60.47 137 ILE A N 1
ATOM 1042 C CA . ILE A 1 137 ? 1.361 0.539 -20.522 1.00 60.47 137 ILE A CA 1
ATOM 1043 C C . ILE A 1 137 ? 0.361 0.812 -21.635 1.00 60.47 137 ILE A C 1
ATOM 1045 O O . ILE A 1 137 ? 0.745 1.018 -22.782 1.00 60.47 137 ILE A O 1
ATOM 1049 N N . SER A 1 138 ? -0.926 0.856 -21.312 1.00 60.97 138 SER A N 1
ATOM 1050 C CA . SER A 1 138 ? -1.971 1.077 -22.314 1.00 60.97 138 SER A CA 1
ATOM 1051 C C . SER A 1 138 ? -1.829 2.423 -23.042 1.00 60.97 138 SER A C 1
ATOM 1053 O O . SER A 1 138 ? -2.178 2.524 -24.218 1.00 60.97 138 SER A O 1
ATOM 1055 N N . ARG A 1 139 ? -1.276 3.452 -22.381 1.00 60.66 139 ARG A N 1
ATOM 1056 C CA . ARG A 1 139 ? -0.981 4.758 -22.999 1.00 60.66 139 ARG A CA 1
ATOM 1057 C C . ARG A 1 139 ? 0.247 4.702 -23.919 1.00 60.66 139 ARG A C 1
ATOM 1059 O O . ARG A 1 139 ? 0.391 5.558 -24.785 1.00 60.66 139 ARG A O 1
ATOM 1066 N N . TRP A 1 140 ? 1.118 3.704 -23.748 1.00 66.94 140 TRP A N 1
ATOM 1067 C CA . TRP A 1 140 ? 2.431 3.612 -24.399 1.00 66.94 140 TRP A CA 1
ATOM 1068 C C . TRP A 1 140 ? 2.323 3.212 -25.867 1.00 66.94 140 TRP A C 1
ATOM 1070 O O . TRP A 1 140 ? 3.021 3.782 -26.695 1.00 66.94 140 TRP A O 1
ATOM 1080 N N . ASN A 1 141 ? 1.390 2.319 -26.214 1.00 56.09 141 ASN A N 1
ATOM 1081 C CA . ASN A 1 141 ? 1.207 1.842 -27.597 1.00 56.09 141 ASN A CA 1
ATOM 1082 C C . ASN A 1 141 ? 0.698 2.921 -28.562 1.00 56.09 141 ASN A C 1
ATOM 1084 O O . ASN A 1 141 ? 0.636 2.698 -29.766 1.00 56.09 141 ASN A O 1
ATOM 1088 N N . GLN A 1 142 ? 0.296 4.078 -28.037 1.00 58.94 142 GLN A N 1
ATOM 1089 C CA . GLN A 1 142 ? -0.106 5.228 -28.843 1.00 58.94 142 GLN A CA 1
ATOM 1090 C C . GLN A 1 142 ? 1.096 6.117 -29.210 1.00 58.94 142 GLN A C 1
ATOM 1092 O O . GLN A 1 142 ? 0.973 6.990 -30.070 1.00 58.94 142 GLN A O 1
ATOM 1097 N N . MET A 1 143 ? 2.261 5.908 -28.583 1.00 60.50 143 MET A N 1
ATOM 1098 C CA . MET A 1 143 ? 3.468 6.692 -28.834 1.00 60.50 143 MET A CA 1
ATOM 1099 C C . MET A 1 143 ? 4.326 6.061 -29.931 1.00 60.50 143 MET A C 1
ATOM 1101 O O . MET A 1 143 ? 4.738 4.910 -29.838 1.00 60.50 143 MET A O 1
ATOM 1105 N N . HIS A 1 144 ? 4.654 6.854 -30.949 1.00 60.00 144 HIS A N 1
ATOM 1106 C CA . HIS A 1 144 ? 5.633 6.494 -31.973 1.00 60.00 144 HIS A CA 1
ATOM 1107 C C . HIS A 1 144 ? 7.023 6.939 -31.491 1.00 60.00 144 HIS A C 1
ATOM 1109 O O . HIS A 1 144 ? 7.497 8.009 -31.869 1.00 60.00 144 HIS A O 1
ATOM 1115 N N . ALA A 1 145 ? 7.633 6.168 -30.589 1.00 67.62 145 ALA A N 1
ATOM 1116 C CA . ALA A 1 145 ? 8.928 6.479 -29.975 1.00 67.62 145 ALA A CA 1
ATOM 1117 C C . ALA A 1 145 ? 9.982 5.403 -30.293 1.00 67.62 145 ALA A C 1
ATOM 1119 O O . ALA A 1 145 ? 9.635 4.272 -30.634 1.00 67.62 145 ALA A O 1
ATOM 1120 N N . GLY A 1 146 ? 11.266 5.758 -30.187 1.00 76.19 146 GLY A N 1
ATOM 1121 C CA . GLY A 1 146 ? 12.367 4.797 -30.265 1.00 76.19 146 GLY A CA 1
ATOM 1122 C C . GLY A 1 146 ? 12.444 3.899 -29.023 1.00 76.19 146 GLY A C 1
ATOM 1123 O O . GLY A 1 146 ? 11.821 4.164 -27.993 1.00 76.19 146 GLY A O 1
ATOM 1124 N N . GLU A 1 147 ? 13.211 2.807 -29.115 1.00 77.12 147 GLU A N 1
ATOM 1125 C CA . GLU A 1 147 ? 13.322 1.796 -28.048 1.00 77.12 147 GLU A CA 1
ATOM 1126 C C . GLU A 1 147 ? 13.851 2.375 -26.725 1.00 77.12 147 GLU A C 1
ATOM 1128 O O . GLU A 1 147 ? 13.425 1.976 -25.640 1.00 77.12 147 GLU A O 1
ATOM 1133 N N . VAL A 1 148 ? 14.782 3.328 -26.804 1.00 81.88 148 VAL A N 1
ATOM 1134 C CA . VAL A 1 148 ? 15.425 3.927 -25.630 1.00 81.88 148 VAL A CA 1
ATOM 1135 C C . VAL A 1 148 ? 14.484 4.908 -24.933 1.00 81.88 148 VAL A C 1
ATOM 1137 O O . VAL A 1 148 ? 14.376 4.878 -23.707 1.00 81.88 148 VAL A O 1
ATOM 1140 N N . GLU A 1 149 ? 13.779 5.746 -25.692 1.00 82.56 149 GLU A N 1
ATOM 1141 C CA . GLU A 1 149 ? 12.770 6.671 -25.172 1.00 82.56 149 GLU A CA 1
ATOM 1142 C C . GLU A 1 149 ? 11.618 5.904 -24.523 1.00 82.56 149 GLU A C 1
ATOM 1144 O O . GLU A 1 149 ? 11.137 6.275 -23.449 1.00 82.56 149 GLU A O 1
ATOM 1149 N N . LEU A 1 150 ? 11.219 4.788 -25.139 1.00 79.25 150 LEU A N 1
ATOM 1150 C CA . LEU A 1 150 ? 10.224 3.893 -24.574 1.00 79.25 150 LEU A CA 1
ATOM 1151 C C . LEU A 1 150 ? 10.706 3.341 -23.229 1.00 79.25 150 LEU A C 1
ATOM 1153 O O . LEU A 1 150 ? 10.004 3.458 -22.227 1.00 79.25 150 LEU A O 1
ATOM 1157 N N . LEU A 1 151 ? 11.919 2.795 -23.171 1.00 82.38 151 LEU A N 1
ATOM 1158 C CA . LEU A 1 151 ? 12.483 2.247 -21.940 1.00 82.38 151 LEU A CA 1
ATOM 1159 C C . LEU A 1 151 ? 12.635 3.303 -20.831 1.00 82.38 151 LEU A C 1
ATOM 1161 O O . LEU A 1 151 ? 12.345 3.021 -19.665 1.00 82.38 151 LEU A O 1
ATOM 1165 N N . GLU A 1 152 ? 13.053 4.521 -21.180 1.00 86.69 152 GLU A N 1
ATOM 1166 C CA . GLU A 1 152 ? 13.113 5.648 -20.248 1.00 86.69 152 GLU A CA 1
ATOM 1167 C C . GLU A 1 152 ? 11.741 5.957 -19.656 1.00 86.69 152 GLU A C 1
ATOM 1169 O O . GLU A 1 152 ? 11.606 6.103 -18.436 1.00 86.69 152 GLU A O 1
ATOM 1174 N N . TYR A 1 153 ? 10.727 6.046 -20.511 1.00 84.31 153 TYR A N 1
ATOM 1175 C CA . TYR A 1 153 ? 9.375 6.344 -20.081 1.00 84.31 153 TYR A CA 1
ATOM 1176 C C . TYR A 1 153 ? 8.832 5.259 -19.150 1.00 84.31 153 TYR A C 1
ATOM 1178 O O . TYR A 1 153 ? 8.350 5.573 -18.064 1.00 84.31 153 TYR A O 1
ATOM 1186 N N . LYS A 1 154 ? 9.027 3.982 -19.501 1.00 81.94 154 LYS A N 1
ATOM 1187 C CA . LYS A 1 154 ? 8.644 2.839 -18.661 1.00 81.94 154 LYS A CA 1
ATOM 1188 C C . LYS A 1 154 ? 9.246 2.907 -17.271 1.00 81.94 154 LYS A C 1
ATOM 1190 O O . LYS A 1 154 ? 8.534 2.798 -16.278 1.00 81.94 154 LYS A O 1
ATOM 1195 N N . LEU A 1 155 ? 10.563 3.093 -17.202 1.00 87.56 155 LEU A N 1
ATOM 1196 C CA . LEU A 1 155 ? 11.270 3.203 -15.932 1.00 87.56 155 LEU A CA 1
ATOM 1197 C C . LEU A 1 155 ? 10.772 4.402 -15.127 1.00 87.56 155 LEU A C 1
ATOM 1199 O O . LEU A 1 155 ? 10.619 4.295 -13.914 1.00 87.56 155 LEU A O 1
ATOM 1203 N N . THR A 1 156 ? 10.497 5.522 -15.794 1.00 89.06 156 THR A N 1
ATOM 1204 C CA . THR A 1 156 ? 9.945 6.721 -15.157 1.00 89.06 156 THR A CA 1
ATOM 1205 C C . THR A 1 156 ? 8.581 6.438 -14.549 1.00 89.06 156 THR A C 1
ATOM 1207 O O . THR A 1 156 ? 8.399 6.700 -13.366 1.00 89.06 156 THR A O 1
ATOM 1210 N N . THR A 1 157 ? 7.670 5.809 -15.290 1.00 85.81 157 THR A N 1
ATOM 1211 C CA . THR A 1 157 ? 6.353 5.476 -14.750 1.00 85.81 157 THR A CA 1
ATOM 1212 C C . THR A 1 157 ? 6.431 4.457 -13.614 1.00 85.81 157 THR A C 1
ATOM 1214 O O . THR A 1 157 ? 5.760 4.634 -12.606 1.00 85.81 157 THR A O 1
ATOM 1217 N N . CYS A 1 158 ? 7.289 3.431 -13.704 1.00 84.44 158 CYS A N 1
ATOM 1218 C CA . CYS A 1 158 ? 7.517 2.523 -12.571 1.00 84.44 158 CYS A CA 1
ATOM 1219 C C . CYS A 1 158 ? 7.951 3.289 -11.312 1.00 84.44 158 CYS A C 1
ATOM 1221 O O . CYS A 1 158 ? 7.490 2.996 -10.214 1.00 84.44 158 CYS A O 1
ATOM 1223 N N . ILE A 1 159 ? 8.867 4.250 -11.469 1.00 89.19 159 ILE A N 1
ATOM 1224 C CA . ILE A 1 159 ? 9.373 5.067 -10.364 1.00 89.19 159 ILE A CA 1
ATOM 1225 C C . ILE A 1 159 ? 8.258 5.935 -9.779 1.00 89.19 159 ILE A C 1
ATOM 1227 O O . ILE A 1 159 ? 8.129 5.974 -8.562 1.00 89.19 159 ILE A O 1
ATOM 1231 N N . GLU A 1 160 ? 7.456 6.589 -10.620 1.00 89.38 160 GLU A N 1
ATOM 1232 C CA . GLU A 1 160 ? 6.330 7.433 -10.198 1.00 89.38 160 GLU A CA 1
ATOM 1233 C C . GLU A 1 160 ? 5.269 6.636 -9.428 1.00 89.38 160 GLU A C 1
ATOM 1235 O O . GLU A 1 160 ? 4.797 7.090 -8.388 1.00 89.38 160 GLU A O 1
ATOM 1240 N N . GLU A 1 161 ? 4.945 5.424 -9.883 1.00 86.19 161 GLU A N 1
ATOM 1241 C CA . GLU A 1 161 ? 4.021 4.522 -9.187 1.00 86.19 161 GLU A CA 1
ATOM 1242 C C . GLU A 1 161 ? 4.563 4.117 -7.811 1.00 86.19 161 GLU A C 1
ATOM 1244 O O . GLU A 1 161 ? 3.847 4.177 -6.814 1.00 86.19 161 GLU A O 1
ATOM 1249 N N . VAL A 1 162 ? 5.849 3.758 -7.717 1.00 87.88 162 VAL A N 1
ATOM 1250 C CA . VAL A 1 162 ? 6.474 3.447 -6.422 1.00 87.88 162 VAL A CA 1
ATOM 1251 C C . VAL A 1 162 ? 6.510 4.678 -5.515 1.00 87.88 162 VAL A C 1
ATOM 1253 O O . VAL A 1 162 ? 6.234 4.558 -4.322 1.00 87.88 162 VAL A O 1
ATOM 1256 N N . ASP A 1 163 ? 6.816 5.853 -6.064 1.00 91.38 163 ASP A N 1
ATOM 1257 C CA . ASP A 1 163 ? 6.838 7.120 -5.331 1.00 91.38 163 ASP A CA 1
ATOM 1258 C C . ASP A 1 163 ? 5.466 7.481 -4.765 1.00 91.38 163 ASP A C 1
ATOM 1260 O O . ASP A 1 163 ? 5.376 7.921 -3.620 1.00 91.38 163 ASP A O 1
ATOM 1264 N N . HIS A 1 164 ? 4.397 7.228 -5.518 1.00 89.44 164 HIS A N 1
ATOM 1265 C CA . HIS A 1 164 ? 3.034 7.432 -5.048 1.00 89.44 164 HIS A CA 1
ATOM 1266 C C . HIS A 1 164 ? 2.722 6.579 -3.806 1.00 89.44 164 HIS A C 1
ATOM 1268 O O . HIS A 1 164 ? 2.242 7.102 -2.798 1.00 89.44 164 HIS A O 1
ATOM 1274 N N . ILE A 1 165 ? 3.065 5.286 -3.827 1.00 89.44 165 ILE A N 1
ATOM 1275 C CA . ILE A 1 165 ? 2.826 4.404 -2.673 1.00 89.44 165 ILE A CA 1
ATOM 1276 C C . ILE A 1 165 ? 3.752 4.745 -1.500 1.00 89.44 165 ILE A C 1
ATOM 1278 O O . ILE A 1 165 ? 3.318 4.715 -0.346 1.00 89.44 165 ILE A O 1
ATOM 1282 N N . LEU A 1 166 ? 5.010 5.111 -1.768 1.00 91.25 166 LEU A N 1
ATOM 1283 C CA . LEU A 1 166 ? 5.937 5.589 -0.738 1.00 91.25 166 LEU A CA 1
ATOM 1284 C C . LEU A 1 166 ? 5.410 6.847 -0.043 1.00 91.25 166 LEU A C 1
ATOM 1286 O O . LEU A 1 166 ? 5.490 6.939 1.181 1.00 91.25 166 LEU A O 1
ATOM 1290 N N . ASP A 1 167 ? 4.845 7.797 -0.790 1.00 92.94 167 ASP A N 1
ATOM 1291 C CA . ASP A 1 167 ? 4.240 9.003 -0.225 1.00 92.94 167 ASP A CA 1
ATOM 1292 C C . ASP A 1 167 ? 3.010 8.673 0.631 1.00 92.94 167 ASP A C 1
ATOM 1294 O O . ASP A 1 167 ? 2.874 9.195 1.742 1.00 92.94 167 ASP A O 1
ATOM 1298 N N . ALA A 1 168 ? 2.157 7.756 0.164 1.00 90.25 168 ALA A N 1
ATOM 1299 C CA . ALA A 1 168 ? 0.971 7.313 0.892 1.00 90.25 168 ALA A CA 1
ATOM 1300 C C . ALA A 1 168 ? 1.307 6.617 2.219 1.00 90.25 168 ALA A C 1
ATOM 1302 O O . ALA A 1 168 ? 0.662 6.870 3.237 1.00 90.25 168 ALA A O 1
ATOM 1303 N N . PHE A 1 169 ? 2.346 5.778 2.228 1.00 91.12 169 PHE A N 1
ATOM 1304 C CA . PHE A 1 169 ? 2.780 5.027 3.410 1.00 91.12 169 PHE A CA 1
ATOM 1305 C C . PHE A 1 169 ? 3.898 5.706 4.201 1.00 91.12 169 PHE A C 1
ATOM 1307 O O . PHE A 1 169 ? 4.357 5.172 5.217 1.00 91.12 169 PHE A O 1
ATOM 1314 N N . ASN A 1 170 ? 4.317 6.907 3.798 1.00 92.56 170 ASN A N 1
ATOM 1315 C CA . ASN A 1 170 ? 5.216 7.718 4.599 1.00 92.56 170 ASN A CA 1
ATOM 1316 C C . ASN A 1 170 ? 4.591 7.933 5.982 1.00 92.56 170 ASN A C 1
ATOM 1318 O O . ASN A 1 170 ? 3.452 8.376 6.093 1.00 92.56 170 ASN A O 1
ATOM 1322 N N . ARG A 1 171 ? 5.337 7.653 7.057 1.00 90.75 171 ARG A N 1
ATOM 1323 C CA . ARG A 1 171 ? 4.793 7.649 8.429 1.00 90.75 171 ARG A CA 1
ATOM 1324 C C . ARG A 1 171 ? 4.060 8.936 8.803 1.00 90.75 171 ARG A C 1
ATOM 1326 O O . ARG A 1 171 ? 3.073 8.874 9.533 1.00 90.75 171 ARG A O 1
ATOM 1333 N N . LYS A 1 172 ? 4.548 10.090 8.336 1.00 93.50 172 LYS A N 1
ATOM 1334 C CA . LYS A 1 172 ? 3.928 11.388 8.612 1.00 93.50 172 LYS A CA 1
ATOM 1335 C C . LYS A 1 172 ? 2.600 11.515 7.863 1.00 93.50 172 LYS A C 1
ATOM 1337 O O . LYS A 1 172 ? 1.579 11.763 8.500 1.00 93.50 172 LYS A O 1
ATOM 1342 N N . ASN A 1 173 ? 2.622 11.278 6.553 1.00 94.31 173 ASN A N 1
ATOM 1343 C CA . ASN A 1 173 ? 1.451 11.391 5.686 1.00 94.31 173 ASN A CA 1
ATOM 1344 C C . ASN A 1 173 ? 0.380 10.362 6.053 1.00 94.31 173 ASN A C 1
ATOM 1346 O O . ASN A 1 173 ? -0.779 10.720 6.227 1.00 94.31 173 ASN A O 1
ATOM 1350 N N . LEU A 1 174 ? 0.773 9.101 6.250 1.00 95.50 174 LEU A N 1
ATOM 1351 C CA . LEU A 1 174 ? -0.128 8.023 6.643 1.00 95.50 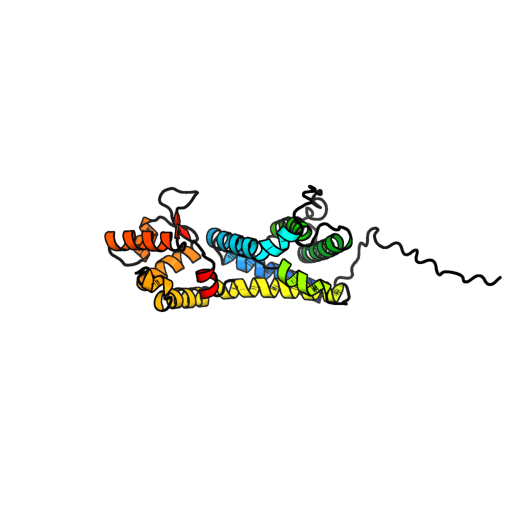174 LEU A CA 1
ATOM 1352 C C . LEU A 1 174 ? -0.825 8.349 7.965 1.00 95.50 174 LEU A C 1
ATOM 1354 O O . LEU A 1 174 ? -2.039 8.206 8.076 1.00 95.50 174 LEU A O 1
ATOM 1358 N N . ARG A 1 175 ? -0.075 8.834 8.966 1.00 96.94 175 ARG A N 1
ATOM 1359 C CA . ARG A 1 175 ? -0.656 9.257 10.246 1.00 96.94 175 ARG A CA 1
ATOM 1360 C C . ARG A 1 175 ? -1.678 10.368 10.049 1.00 96.94 175 ARG A C 1
ATOM 1362 O O . ARG A 1 175 ? -2.780 10.264 10.574 1.00 96.94 175 ARG A O 1
ATOM 1369 N N . GLU A 1 176 ? -1.303 11.426 9.343 1.00 97.06 176 GLU A N 1
ATOM 1370 C CA . GLU A 1 176 ? -2.175 12.575 9.108 1.00 97.06 176 GLU A CA 1
ATOM 1371 C C . GLU A 1 176 ? -3.459 12.159 8.385 1.00 97.06 176 GLU A C 1
ATOM 1373 O O . GLU A 1 176 ? -4.551 12.410 8.890 1.00 97.06 176 GLU A O 1
ATOM 1378 N N . ARG A 1 177 ? -3.339 11.436 7.267 1.00 96.75 177 ARG A N 1
ATOM 1379 C CA . ARG A 1 177 ? -4.478 11.019 6.442 1.00 96.75 177 ARG A CA 1
ATOM 1380 C C . ARG A 1 177 ? -5.401 10.040 7.164 1.00 96.75 177 ARG A C 1
ATOM 1382 O O . ARG A 1 177 ? -6.613 10.214 7.108 1.00 96.75 177 ARG A O 1
ATOM 1389 N N . VAL A 1 178 ? -4.859 9.067 7.906 1.00 97.25 178 VAL A N 1
ATOM 1390 C CA . VAL A 1 178 ? -5.679 8.139 8.706 1.00 97.25 178 VAL A CA 1
ATOM 1391 C C . VAL A 1 178 ? -6.454 8.894 9.788 1.00 97.25 178 VAL A C 1
ATOM 1393 O O . VAL A 1 178 ? -7.658 8.703 9.922 1.00 97.25 178 VAL A O 1
ATOM 1396 N N . LEU A 1 179 ? -5.805 9.775 10.554 1.00 96.88 179 LEU A N 1
ATOM 1397 C CA . LEU A 1 179 ? -6.495 10.518 11.617 1.00 96.88 179 LEU A CA 1
ATOM 1398 C C . LEU A 1 179 ? -7.522 11.512 11.060 1.00 96.88 179 LEU A C 1
ATOM 1400 O O . LEU A 1 179 ? -8.590 11.688 11.650 1.00 96.88 179 LEU A O 1
ATOM 1404 N N . GLN A 1 180 ? -7.229 12.117 9.910 1.00 96.31 180 GLN A N 1
ATOM 1405 C CA . GLN A 1 180 ? -8.156 12.999 9.211 1.00 96.31 180 GLN A CA 1
ATOM 1406 C C . GLN A 1 180 ? -9.377 12.234 8.689 1.00 96.31 180 GLN A C 1
ATOM 1408 O O . GLN A 1 180 ? -10.504 12.686 8.885 1.00 96.31 180 GLN A O 1
ATOM 1413 N N . SER A 1 181 ? -9.172 11.057 8.090 1.00 96.38 181 SER A N 1
ATOM 1414 C CA . SER A 1 181 ? -10.251 10.153 7.679 1.00 96.38 181 SER A CA 1
ATOM 1415 C C . SER A 1 181 ? -11.150 9.804 8.871 1.00 96.38 181 SER A C 1
ATOM 1417 O O . SER A 1 181 ? -12.357 10.024 8.818 1.00 96.38 181 SER A O 1
ATOM 1419 N N . PHE A 1 182 ? -10.569 9.400 10.004 1.00 96.31 182 PHE A N 1
ATOM 1420 C CA . PHE A 1 182 ? -11.328 9.080 11.220 1.00 96.31 182 PHE A CA 1
ATOM 1421 C C . PHE A 1 182 ? -12.087 10.261 11.832 1.00 96.31 182 PHE A C 1
ATOM 1423 O O . PHE A 1 182 ? -13.054 10.048 12.560 1.00 96.31 182 PHE A O 1
ATOM 1430 N N . SER A 1 183 ? -11.673 11.491 11.537 1.00 95.31 183 SER A N 1
ATOM 1431 C CA . SER A 1 183 ? -12.337 12.698 12.034 1.00 95.31 183 SER A CA 1
ATOM 1432 C C . SER A 1 183 ? -13.453 13.185 11.106 1.00 95.31 183 SER A C 1
ATOM 1434 O O . SER A 1 183 ? -14.421 13.772 11.581 1.00 95.31 183 SER A O 1
ATOM 1436 N N . ASN A 1 184 ? -13.337 12.938 9.797 1.00 95.12 184 ASN A N 1
ATOM 1437 C CA . ASN A 1 184 ? -14.186 13.582 8.789 1.00 95.12 184 ASN A CA 1
ATOM 1438 C C . ASN A 1 184 ? -14.992 12.615 7.921 1.00 95.12 184 ASN A C 1
ATOM 1440 O O . ASN A 1 184 ? -15.904 13.055 7.219 1.00 95.12 184 ASN A O 1
ATOM 1444 N N . SER A 1 185 ? -14.669 11.322 7.922 1.00 95.69 185 SER A N 1
ATOM 1445 C CA . SER A 1 185 ? -15.352 10.358 7.067 1.00 95.69 185 SER A CA 1
ATOM 1446 C C . SER A 1 185 ? -16.785 10.165 7.546 1.00 95.69 185 SER A C 1
ATOM 1448 O O . SER A 1 185 ? -17.048 9.666 8.644 1.00 95.69 185 SER A O 1
ATOM 1450 N N . LYS A 1 186 ? -17.737 10.544 6.689 1.00 95.00 186 LYS A N 1
ATOM 1451 C CA . LYS A 1 186 ? -19.167 10.347 6.940 1.00 95.00 186 LYS A CA 1
ATOM 1452 C C . LYS A 1 186 ? -19.497 8.871 7.155 1.00 95.00 186 LYS A C 1
ATOM 1454 O O . LYS A 1 186 ? -20.295 8.552 8.022 1.00 95.00 186 LYS A O 1
ATOM 1459 N N . LEU A 1 187 ? -18.834 7.978 6.423 1.00 95.19 187 LEU A N 1
ATOM 1460 C CA . LEU A 1 187 ? -19.030 6.536 6.545 1.00 95.19 187 LEU A CA 1
ATOM 1461 C C . LEU A 1 187 ? -18.661 6.023 7.949 1.00 95.19 187 LEU A C 1
ATOM 1463 O O . LEU A 1 187 ? -19.391 5.213 8.518 1.00 95.19 187 LEU A O 1
ATOM 1467 N N . LEU A 1 188 ? -17.571 6.533 8.535 1.00 96.19 188 LEU A N 1
ATOM 1468 C CA . LEU A 1 188 ? -17.169 6.202 9.906 1.00 96.19 188 LEU A CA 1
ATOM 1469 C C . LEU A 1 188 ? -18.138 6.777 10.943 1.00 96.19 188 LEU A C 1
ATOM 1471 O O . LEU A 1 188 ? -18.534 6.066 11.869 1.00 96.19 188 LEU A O 1
ATOM 1475 N N . MET A 1 189 ? -18.564 8.028 10.756 1.00 94.56 189 MET A N 1
ATOM 1476 C CA . MET A 1 189 ? -19.538 8.681 11.635 1.00 94.56 189 MET A CA 1
ATOM 1477 C C . MET A 1 189 ? -20.899 7.973 11.617 1.00 94.56 189 MET A C 1
ATOM 1479 O O . MET A 1 189 ? -21.443 7.673 12.680 1.00 94.56 189 MET A O 1
ATOM 1483 N N . ASP A 1 190 ? -21.417 7.640 10.433 1.00 95.88 190 ASP A N 1
ATOM 1484 C CA . ASP A 1 190 ? -22.700 6.952 10.253 1.00 95.88 190 ASP A CA 1
ATOM 1485 C C . ASP A 1 190 ? -22.660 5.524 10.834 1.00 95.88 190 ASP A C 1
ATOM 1487 O O . ASP A 1 190 ? -23.648 5.041 11.388 1.00 95.88 190 ASP A O 1
ATOM 1491 N N . ALA A 1 191 ? -21.500 4.859 10.785 1.00 95.38 191 ALA A N 1
ATOM 1492 C CA . ALA A 1 191 ? -21.270 3.566 11.437 1.00 95.38 191 ALA A CA 1
ATOM 1493 C C . ALA A 1 191 ? -21.068 3.668 12.966 1.00 95.38 191 ALA A C 1
ATOM 1495 O O . ALA A 1 191 ? -20.940 2.647 13.654 1.00 95.38 191 ALA A O 1
ATOM 1496 N N . GLY A 1 192 ? -21.033 4.888 13.510 1.00 94.94 192 GLY A N 1
ATOM 1497 C CA . GLY A 1 192 ? -20.826 5.168 14.927 1.00 94.94 192 GLY A CA 1
ATOM 1498 C C . GLY A 1 192 ? -19.412 4.860 15.420 1.00 94.94 192 GLY A C 1
ATOM 1499 O O . GLY A 1 192 ? -19.254 4.572 16.608 1.00 94.94 192 GLY A O 1
ATOM 1500 N N . VAL A 1 193 ? -18.414 4.866 14.531 1.00 96.31 193 VAL A N 1
ATOM 1501 C CA . VAL A 1 193 ? -17.001 4.673 14.876 1.00 96.31 193 VAL A CA 1
ATOM 1502 C C . VAL A 1 193 ? -16.431 5.972 15.448 1.00 96.31 193 VAL A C 1
ATOM 1504 O O . VAL A 1 193 ? -16.559 7.046 14.867 1.00 96.31 193 VAL A O 1
ATOM 1507 N N . SER A 1 194 ? -15.786 5.866 16.601 1.00 94.19 194 SER A N 1
ATOM 1508 C CA . SER A 1 194 ? -15.085 6.938 17.287 1.00 94.19 194 SER A CA 1
ATOM 1509 C C . SER A 1 194 ? -13.792 7.313 16.568 1.00 94.19 194 SER A C 1
ATOM 1511 O O . SER A 1 194 ? -12.951 6.459 16.267 1.00 94.19 194 SER A O 1
ATOM 1513 N N . ALA A 1 195 ? -13.559 8.618 16.421 1.00 93.81 195 ALA A N 1
ATOM 1514 C CA . ALA A 1 195 ? -12.295 9.157 15.924 1.00 93.81 195 ALA A CA 1
ATOM 1515 C C . ALA A 1 195 ? -11.085 8.729 16.785 1.00 93.81 195 ALA A C 1
ATOM 1517 O O . ALA A 1 195 ? -9.968 8.605 16.280 1.00 93.81 195 ALA A O 1
ATOM 1518 N N . THR A 1 196 ? -11.299 8.425 18.075 1.00 93.00 196 THR A N 1
ATOM 1519 C CA . THR A 1 196 ? -10.246 7.951 18.998 1.00 93.00 196 THR A CA 1
ATOM 1520 C C . THR A 1 196 ? -9.657 6.597 18.607 1.00 93.00 196 THR A C 1
ATOM 1522 O O . THR A 1 196 ? -8.588 6.237 19.089 1.00 93.00 196 THR A O 1
ATOM 1525 N N . THR A 1 197 ? -10.325 5.856 17.724 1.00 95.38 197 THR A N 1
ATOM 1526 C CA . THR A 1 197 ? -9.888 4.543 17.241 1.00 95.38 197 THR A CA 1
ATOM 1527 C C . THR A 1 197 ? -8.875 4.645 16.093 1.00 95.38 197 THR A C 1
ATOM 1529 O O . THR A 1 197 ? -8.136 3.692 15.834 1.00 95.38 197 THR A O 1
ATOM 1532 N N . GLY A 1 198 ? -8.762 5.810 15.444 1.00 96.31 198 GLY A N 1
ATOM 1533 C CA . GLY A 1 198 ? -7.833 6.046 14.332 1.00 96.31 198 GLY A CA 1
ATOM 1534 C C . GLY A 1 198 ? -6.373 5.646 14.618 1.00 96.31 198 GLY A C 1
ATOM 1535 O O . GLY A 1 198 ? -5.774 4.949 13.797 1.00 96.31 198 GLY A O 1
ATOM 1536 N N . PRO A 1 199 ? -5.788 5.983 15.786 1.00 96.81 199 PRO A N 1
ATOM 1537 C CA . PRO A 1 199 ? -4.453 5.526 16.175 1.00 96.81 199 PRO A CA 1
ATOM 1538 C C . PRO A 1 199 ? -4.283 3.999 16.208 1.00 96.81 199 PRO A C 1
ATOM 1540 O O . PRO A 1 199 ? -3.213 3.508 15.850 1.00 96.81 199 PRO A O 1
ATOM 1543 N N . ALA A 1 200 ? -5.313 3.240 16.599 1.00 97.25 200 ALA A N 1
ATOM 1544 C CA . ALA A 1 200 ? -5.254 1.777 16.623 1.00 97.25 200 ALA A CA 1
ATOM 1545 C C . ALA A 1 200 ? -5.191 1.197 15.203 1.00 97.25 200 ALA A C 1
ATOM 1547 O O . ALA A 1 200 ? -4.398 0.292 14.935 1.00 97.25 200 ALA A O 1
ATOM 1548 N N . VAL A 1 201 ? -5.973 1.760 14.274 1.00 97.31 201 VAL A N 1
ATOM 1549 C CA . VAL A 1 201 ? -5.943 1.374 12.854 1.00 97.31 201 VAL A CA 1
ATOM 1550 C C . VAL A 1 201 ? -4.627 1.782 12.197 1.00 97.31 201 VAL A C 1
ATOM 1552 O O . VAL A 1 201 ? -4.021 0.966 11.508 1.00 97.31 201 VAL A O 1
ATOM 1555 N N . LEU A 1 202 ? -4.117 2.984 12.478 1.00 97.06 202 LEU A N 1
ATOM 1556 C CA . LEU A 1 202 ? -2.783 3.402 12.041 1.00 97.06 202 LEU A CA 1
ATOM 1557 C C . LEU A 1 202 ? -1.705 2.416 12.512 1.00 97.06 202 LEU A C 1
ATOM 1559 O O . LEU A 1 202 ? -0.860 2.000 11.722 1.00 97.06 202 LEU A O 1
ATOM 1563 N N . ASN A 1 203 ? -1.741 2.016 13.786 1.00 96.38 203 ASN A N 1
ATOM 1564 C CA . ASN A 1 203 ? -0.788 1.051 14.323 1.00 96.38 203 ASN A CA 1
ATOM 1565 C C . ASN A 1 203 ? -0.910 -0.311 13.622 1.00 96.38 203 ASN A C 1
ATOM 1567 O O . ASN A 1 203 ? 0.093 -0.926 13.276 1.00 96.38 203 ASN A O 1
ATOM 1571 N N . LEU A 1 204 ? -2.136 -0.762 13.344 1.00 96.69 204 LEU A N 1
ATOM 1572 C CA . LEU A 1 204 ? -2.375 -1.999 12.605 1.00 96.69 204 LEU A CA 1
ATOM 1573 C C . LEU A 1 204 ? -1.844 -1.943 11.163 1.00 96.69 204 LEU A C 1
ATOM 1575 O O . LEU A 1 204 ? -1.290 -2.935 10.696 1.00 96.69 204 LEU A O 1
ATOM 1579 N N . LEU A 1 205 ? -1.954 -0.799 10.481 1.00 95.50 205 LEU A N 1
ATOM 1580 C CA . LEU A 1 205 ? -1.377 -0.594 9.147 1.00 95.50 205 LEU A CA 1
ATOM 1581 C C . LEU A 1 205 ? 0.157 -0.616 9.169 1.00 95.50 205 LEU A C 1
ATOM 1583 O O . LEU A 1 205 ? 0.773 -1.149 8.252 1.00 95.50 205 LEU A O 1
ATOM 1587 N N . ILE A 1 206 ? 0.781 -0.076 10.217 1.00 94.06 206 ILE A N 1
ATOM 1588 C CA . ILE A 1 206 ? 2.245 -0.060 10.357 1.00 94.06 206 ILE A CA 1
ATOM 1589 C C . ILE A 1 206 ? 2.783 -1.450 10.724 1.00 94.06 206 ILE A C 1
ATOM 1591 O O . ILE A 1 206 ? 3.779 -1.895 10.160 1.00 94.06 206 ILE A O 1
ATOM 1595 N N . LEU A 1 207 ? 2.139 -2.142 11.668 1.00 93.12 207 LEU A N 1
ATOM 1596 C CA . LEU A 1 207 ? 2.604 -3.435 12.185 1.00 93.12 207 LEU A CA 1
ATOM 1597 C C . LEU A 1 207 ? 2.157 -4.627 11.327 1.00 93.12 207 LEU A C 1
ATOM 1599 O O . LEU A 1 207 ? 2.756 -5.700 11.385 1.00 93.12 207 LEU A O 1
ATOM 1603 N N . GLY A 1 208 ? 1.079 -4.471 10.559 1.00 94.38 208 GLY A N 1
ATOM 1604 C CA . GLY A 1 208 ? 0.505 -5.480 9.670 1.00 94.38 208 GLY A CA 1
ATOM 1605 C C . GLY A 1 208 ? -0.273 -6.606 10.354 1.00 94.38 208 GLY A C 1
ATOM 1606 O O . GLY A 1 208 ? -1.197 -7.153 9.764 1.00 94.38 208 GLY A O 1
ATOM 1607 N N . SER A 1 209 ? 0.035 -6.980 11.592 1.00 95.19 209 SER A N 1
ATOM 1608 C CA . SER A 1 209 ? -0.806 -7.909 12.358 1.00 95.19 209 SER A CA 1
ATOM 1609 C C . SER A 1 209 ? -0.535 -7.780 13.846 1.00 95.19 209 SER A C 1
ATOM 1611 O O . SER A 1 209 ? 0.623 -7.620 14.227 1.00 95.19 209 SER A O 1
ATOM 1613 N N . GLN A 1 210 ? -1.564 -7.919 14.676 1.00 96.31 210 GLN A N 1
ATOM 1614 C CA . GLN A 1 210 ? -1.410 -7.910 16.134 1.00 96.31 210 GLN A CA 1
ATOM 1615 C C . GLN A 1 210 ? -2.509 -8.739 16.824 1.00 96.31 210 GLN A C 1
ATOM 1617 O O . GLN A 1 210 ? -3.557 -8.987 16.218 1.00 96.31 210 GLN A O 1
ATOM 1622 N N . PRO A 1 211 ? -2.318 -9.166 18.083 1.00 96.94 211 PRO A N 1
ATOM 1623 C CA . PRO A 1 211 ? -3.381 -9.746 18.896 1.00 96.94 211 PRO A CA 1
ATOM 1624 C C . PRO A 1 211 ? -4.594 -8.813 19.011 1.00 96.94 211 PRO A C 1
ATOM 1626 O O . PRO A 1 211 ? -4.463 -7.604 19.198 1.00 96.94 211 PRO A O 1
ATOM 1629 N N . SER A 1 212 ? -5.804 -9.373 18.978 1.00 96.31 212 SER A N 1
ATOM 1630 C CA . SER A 1 212 ? -7.041 -8.593 19.109 1.00 96.31 212 SER A CA 1
ATOM 1631 C C . SER A 1 212 ? -7.156 -7.875 20.459 1.00 96.31 212 SER A C 1
ATOM 1633 O O . SER A 1 212 ? -7.821 -6.843 20.551 1.00 96.31 212 SER A O 1
ATOM 1635 N N . SER A 1 213 ? -6.548 -8.413 21.518 1.00 95.06 213 SER A N 1
ATOM 1636 C CA . SER A 1 213 ? -6.452 -7.751 22.824 1.00 95.06 213 SER A CA 1
ATOM 1637 C C . SER A 1 213 ? -5.600 -6.486 22.753 1.00 95.06 213 SER A C 1
ATOM 1639 O O . SER A 1 213 ? -6.028 -5.447 23.242 1.00 95.06 213 SER A O 1
ATOM 1641 N N . GLU A 1 214 ? -4.443 -6.559 22.099 1.00 95.88 214 GLU A N 1
ATOM 1642 C CA . GLU A 1 214 ? -3.524 -5.436 21.923 1.00 95.88 214 GLU A CA 1
ATOM 1643 C C . GLU A 1 214 ? -4.159 -4.324 21.081 1.00 95.88 214 GLU A C 1
ATOM 1645 O O . GLU A 1 214 ? -4.175 -3.167 21.501 1.00 95.88 214 GLU A O 1
ATOM 1650 N N . PHE A 1 215 ? -4.809 -4.690 19.971 1.00 96.94 215 PHE A N 1
ATOM 1651 C CA . PHE A 1 215 ? -5.560 -3.737 19.153 1.00 96.94 215 PHE A CA 1
ATOM 1652 C C . PHE A 1 215 ? -6.608 -2.977 19.978 1.00 96.94 215 PHE A C 1
ATOM 1654 O O . PHE A 1 215 ? -6.695 -1.753 19.896 1.00 96.94 215 PHE A O 1
ATOM 1661 N N . ARG A 1 216 ? -7.381 -3.691 20.814 1.00 95.94 216 ARG A N 1
ATOM 1662 C CA . ARG A 1 216 ? -8.393 -3.080 21.690 1.00 95.94 216 ARG A CA 1
ATOM 1663 C C . ARG A 1 216 ? -7.769 -2.114 22.694 1.00 95.94 216 ARG A C 1
ATOM 1665 O O . ARG A 1 216 ? -8.316 -1.033 22.884 1.00 95.94 216 ARG A O 1
ATOM 1672 N N . THR A 1 217 ? -6.617 -2.446 23.273 1.00 94.38 217 THR A N 1
ATOM 1673 C CA . THR A 1 217 ? -5.881 -1.537 24.167 1.00 94.38 217 THR A CA 1
ATOM 1674 C C . THR A 1 217 ? -5.497 -0.236 23.460 1.00 94.38 217 THR A C 1
ATOM 1676 O O . THR A 1 217 ? -5.681 0.843 24.020 1.00 94.38 217 THR A O 1
ATOM 1679 N N . PHE A 1 218 ? -5.039 -0.310 22.207 1.00 93.88 218 PHE A N 1
ATOM 1680 C CA . PHE A 1 218 ? -4.653 0.874 21.432 1.00 93.88 218 PHE A CA 1
ATOM 1681 C C . PHE A 1 218 ? -5.815 1.807 21.073 1.00 93.88 218 PHE A C 1
ATOM 1683 O O . PHE A 1 218 ? -5.569 2.964 20.736 1.00 93.88 218 PHE A O 1
ATOM 1690 N N . THR A 1 219 ? -7.069 1.352 21.165 1.00 94.44 219 THR A N 1
ATOM 1691 C CA . THR A 1 219 ? -8.237 2.227 20.951 1.00 94.44 219 THR A CA 1
ATOM 1692 C C . THR A 1 219 ? -8.428 3.256 22.068 1.00 94.44 219 THR A C 1
ATOM 1694 O O . THR A 1 219 ? -9.126 4.248 21.872 1.00 94.44 219 THR A O 1
ATOM 1697 N N . GLY A 1 220 ? -7.848 3.018 23.253 1.00 92.56 220 GLY A N 1
ATOM 1698 C CA . GLY A 1 220 ? -8.065 3.845 24.444 1.00 92.56 220 GLY A CA 1
ATOM 1699 C C . GLY A 1 220 ? -9.479 3.749 25.036 1.00 92.56 220 GLY A C 1
ATOM 1700 O O . GLY A 1 220 ? -9.802 4.492 25.961 1.00 92.56 220 GLY A O 1
ATOM 1701 N N . LEU A 1 221 ? -10.325 2.850 24.521 1.00 94.44 221 LEU A N 1
ATOM 1702 C CA . LEU A 1 221 ? -11.697 2.637 24.980 1.00 94.44 221 LEU A CA 1
ATOM 1703 C C . LEU A 1 221 ? -11.761 1.581 26.093 1.00 94.44 221 LEU A C 1
ATOM 1705 O O . LEU A 1 221 ? -10.858 0.756 26.258 1.00 94.44 221 LEU A O 1
ATOM 1709 N N . ARG A 1 222 ? -12.868 1.551 26.846 1.00 94.62 222 ARG A N 1
ATOM 1710 C CA . ARG A 1 222 ? -13.119 0.465 27.809 1.00 94.62 222 ARG A CA 1
ATOM 1711 C C . ARG A 1 222 ? -13.367 -0.844 27.065 1.00 94.62 222 ARG A C 1
ATOM 1713 O O . ARG A 1 222 ? -13.872 -0.835 25.951 1.00 94.62 222 ARG A O 1
ATOM 1720 N N . ILE A 1 223 ? -13.094 -1.981 27.708 1.00 92.50 223 ILE A N 1
ATOM 1721 C CA . ILE A 1 223 ? -13.122 -3.319 27.080 1.00 92.50 223 ILE A CA 1
ATOM 1722 C C . ILE A 1 223 ? -14.400 -3.574 26.257 1.00 92.50 223 ILE A C 1
ATOM 1724 O O . ILE A 1 223 ? -14.309 -3.971 25.097 1.00 92.50 223 ILE A O 1
ATOM 1728 N N . ILE A 1 224 ? -15.578 -3.296 26.829 1.00 94.44 224 ILE A N 1
ATOM 1729 C CA . ILE A 1 224 ? -16.879 -3.514 26.168 1.00 94.44 224 ILE A CA 1
ATOM 1730 C C . ILE A 1 224 ? -17.064 -2.578 24.960 1.00 94.44 224 ILE A C 1
ATOM 1732 O O . ILE A 1 224 ? -17.631 -2.973 23.943 1.00 94.44 224 ILE A O 1
ATOM 1736 N N . GLU A 1 225 ? -16.597 -1.333 25.059 1.00 95.81 225 GLU A N 1
ATOM 1737 C CA . GLU A 1 225 ? -16.666 -0.346 23.974 1.00 95.81 225 GLU A CA 1
ATOM 1738 C C . GLU A 1 225 ? -15.687 -0.714 22.856 1.00 95.81 225 GLU A C 1
ATOM 1740 O O . GLU A 1 225 ? -16.085 -0.769 21.697 1.00 95.81 225 GLU A O 1
ATOM 1745 N N . ALA A 1 226 ? -14.452 -1.079 23.204 1.00 95.75 226 ALA A N 1
ATOM 1746 C CA . ALA A 1 226 ? -13.420 -1.508 22.265 1.00 95.75 226 ALA A CA 1
ATOM 1747 C C . ALA A 1 226 ? -13.832 -2.756 21.462 1.00 95.75 226 ALA A C 1
ATOM 1749 O O . ALA A 1 226 ? -13.471 -2.899 20.296 1.00 95.75 226 ALA A O 1
ATOM 1750 N N . GLU A 1 227 ? -14.596 -3.673 22.061 1.00 95.56 227 GLU A N 1
ATOM 1751 C CA . GLU A 1 227 ? -15.114 -4.862 21.376 1.00 95.56 227 GLU A CA 1
ATOM 1752 C C . GLU A 1 227 ? -16.226 -4.538 20.368 1.00 95.56 227 GLU A C 1
ATOM 1754 O O . GLU A 1 227 ? -16.208 -5.035 19.235 1.00 95.56 227 GLU A O 1
ATOM 1759 N N . LYS A 1 228 ? -17.156 -3.649 20.739 1.00 96.25 228 LYS A N 1
ATOM 1760 C CA . LYS A 1 228 ? -18.150 -3.112 19.796 1.00 96.25 228 LYS A CA 1
ATOM 1761 C C . LYS A 1 228 ? -17.465 -2.380 18.647 1.00 96.25 228 LYS A C 1
ATOM 1763 O O . LYS A 1 228 ? -17.843 -2.554 17.491 1.00 96.25 228 LYS A O 1
ATOM 1768 N N . GLU A 1 229 ? -16.425 -1.622 18.963 1.00 96.31 229 GLU A N 1
ATOM 1769 C CA . GLU A 1 229 ? -15.671 -0.854 17.987 1.00 96.31 229 GLU A CA 1
ATOM 1770 C C . GLU A 1 229 ? -14.929 -1.737 16.991 1.00 96.31 229 GLU A C 1
ATOM 1772 O O . GLU A 1 229 ? -15.042 -1.549 15.781 1.00 96.31 229 GLU A O 1
ATOM 1777 N N . LEU A 1 230 ? -14.252 -2.775 17.482 1.00 96.81 230 LEU A N 1
ATOM 1778 C CA . LEU A 1 230 ? -13.625 -3.777 16.630 1.00 96.81 230 LEU A CA 1
ATOM 1779 C C . LEU A 1 230 ? -14.646 -4.447 15.698 1.00 96.81 230 LEU A C 1
ATOM 1781 O O . LEU A 1 230 ? -14.342 -4.706 14.535 1.00 96.81 230 LEU A O 1
ATOM 1785 N N . THR A 1 231 ? -15.860 -4.708 16.185 1.00 97.00 231 THR A N 1
ATOM 1786 C CA . THR A 1 231 ? -16.936 -5.293 15.370 1.00 97.00 231 THR A CA 1
ATOM 1787 C C . THR A 1 231 ? -17.366 -4.352 14.242 1.00 97.00 231 THR A C 1
ATOM 1789 O O . THR A 1 231 ? -17.509 -4.793 13.103 1.00 97.00 231 THR A O 1
ATOM 1792 N N . ARG A 1 232 ? -17.503 -3.048 14.520 1.00 97.44 232 ARG A N 1
ATOM 1793 C CA . ARG A 1 232 ? -17.811 -2.030 13.499 1.00 97.44 232 ARG A CA 1
ATOM 1794 C C . ARG A 1 232 ? -16.703 -1.918 12.460 1.00 97.44 232 ARG A C 1
ATOM 1796 O O . ARG A 1 232 ? -16.981 -1.965 11.268 1.00 97.44 232 ARG A O 1
ATOM 1803 N N . LEU A 1 233 ? -15.447 -1.848 12.900 1.00 97.81 233 LEU A N 1
ATOM 1804 C CA . LEU A 1 233 ? -14.290 -1.781 12.005 1.00 97.81 233 LEU A CA 1
ATOM 1805 C C . LEU A 1 233 ? -14.183 -3.012 11.096 1.00 97.81 233 LEU A C 1
ATOM 1807 O O . LEU A 1 233 ? -13.840 -2.870 9.923 1.00 97.81 233 LEU A O 1
ATOM 1811 N N . LYS A 1 234 ? -14.522 -4.202 11.609 1.00 97.12 234 LYS A N 1
ATOM 1812 C CA . LYS A 1 234 ? -14.651 -5.420 10.796 1.00 97.12 234 LYS A CA 1
ATOM 1813 C C . LYS A 1 234 ? -15.780 -5.315 9.775 1.00 97.12 234 LYS A C 1
ATOM 1815 O O . LYS A 1 234 ? -15.572 -5.648 8.614 1.00 97.12 234 LYS A O 1
ATOM 1820 N N . GLY A 1 235 ? -16.946 -4.811 10.181 1.00 96.94 235 GLY A N 1
ATOM 1821 C CA . GLY A 1 235 ? -18.081 -4.583 9.278 1.00 96.94 235 GLY A CA 1
ATOM 1822 C C . GLY A 1 235 ? -17.776 -3.597 8.145 1.00 96.94 235 GLY A C 1
ATOM 1823 O O . GLY A 1 235 ? -18.301 -3.744 7.048 1.00 96.94 235 GLY A O 1
ATOM 1824 N N . LEU A 1 236 ? -16.887 -2.633 8.391 1.00 96.88 236 LEU A N 1
ATOM 1825 C CA . LEU A 1 236 ? -16.419 -1.658 7.401 1.00 96.88 236 LEU A CA 1
ATOM 1826 C C . LEU A 1 236 ? -15.230 -2.151 6.562 1.00 96.88 236 LEU A C 1
ATOM 1828 O O . LEU A 1 236 ? -14.796 -1.454 5.645 1.00 96.88 236 LEU A O 1
ATOM 1832 N N . GLY A 1 237 ? -14.683 -3.325 6.885 1.00 96.25 237 GLY A N 1
ATOM 1833 C CA . GLY A 1 237 ? -13.525 -3.898 6.207 1.00 96.25 237 GLY A CA 1
ATOM 1834 C C . GLY A 1 237 ? -12.192 -3.225 6.540 1.00 96.25 237 GLY A C 1
ATOM 1835 O O . GLY A 1 237 ? -11.232 -3.448 5.819 1.00 96.25 237 GLY A O 1
ATOM 1836 N N . LEU A 1 238 ? -12.098 -2.416 7.602 1.00 97.06 238 LEU A N 1
ATOM 1837 C CA . LEU A 1 238 ? -10.837 -1.798 8.055 1.00 97.06 238 LEU A CA 1
ATOM 1838 C C . LEU A 1 238 ? -9.974 -2.748 8.893 1.00 97.06 238 LEU A C 1
ATOM 1840 O O . LEU A 1 238 ? -8.767 -2.554 9.040 1.00 97.06 238 LEU A O 1
ATOM 1844 N N . VAL A 1 239 ? -10.596 -3.775 9.468 1.00 97.56 239 VAL A N 1
ATOM 1845 C CA . VAL A 1 239 ? -9.929 -4.803 10.266 1.00 97.56 239 VAL A CA 1
ATOM 1846 C C . VAL A 1 239 ? -10.464 -6.165 9.853 1.00 97.56 239 VAL A C 1
ATOM 1848 O O . VAL A 1 239 ? -11.669 -6.353 9.737 1.00 97.56 239 VAL A O 1
ATOM 1851 N N . GLU A 1 240 ? -9.584 -7.140 9.688 1.00 95.94 240 GLU A N 1
ATOM 1852 C CA . GLU A 1 240 ? -9.935 -8.523 9.379 1.00 95.94 240 GLU A CA 1
ATOM 1853 C C . GLU A 1 240 ? -9.443 -9.452 10.493 1.00 95.94 240 GLU A C 1
ATOM 1855 O O . GLU A 1 240 ? -8.481 -9.155 11.205 1.00 95.94 240 GLU A O 1
ATOM 1860 N N . ALA A 1 241 ? -10.109 -10.594 10.672 1.00 94.94 241 ALA A N 1
ATOM 1861 C CA . ALA A 1 241 ? -9.540 -11.671 11.477 1.00 94.94 241 ALA A CA 1
ATOM 1862 C C . ALA A 1 241 ? -8.365 -12.296 10.713 1.00 94.94 241 ALA A C 1
ATOM 1864 O O . ALA A 1 241 ? -8.466 -12.535 9.508 1.00 94.94 241 ALA A O 1
ATOM 1865 N N . SER A 1 242 ? -7.254 -12.573 11.397 1.00 92.25 242 SER A N 1
ATOM 1866 C CA . SER A 1 242 ? -6.120 -13.221 10.741 1.00 92.25 242 SER A CA 1
ATOM 1867 C C . SER A 1 242 ? -6.502 -14.630 10.292 1.00 92.25 242 SER A C 1
ATOM 1869 O O . SER A 1 242 ? -6.995 -15.440 11.072 1.00 92.25 242 SER A O 1
ATOM 1871 N N . SER A 1 243 ? -6.188 -14.954 9.039 1.00 86.88 243 SER A N 1
ATOM 1872 C CA . SER A 1 243 ? -6.306 -16.321 8.506 1.00 86.88 243 SER A CA 1
ATOM 1873 C C . SER A 1 243 ? -5.202 -17.260 9.005 1.00 86.88 243 SER A C 1
ATOM 1875 O O . SER A 1 243 ? -5.263 -18.462 8.765 1.00 86.88 243 SER A O 1
ATOM 1877 N N . ARG A 1 244 ? -4.167 -16.722 9.666 1.00 86.88 244 ARG A N 1
ATOM 1878 C CA . ARG A 1 244 ? -2.969 -17.473 10.074 1.00 86.88 244 ARG A CA 1
ATOM 1879 C C . ARG A 1 244 ? -2.892 -17.734 11.570 1.00 86.88 244 ARG A C 1
ATOM 1881 O O . ARG A 1 244 ? -2.218 -18.676 11.976 1.00 86.88 244 ARG A O 1
ATOM 1888 N N . ARG A 1 245 ? -3.489 -16.866 12.389 1.00 89.94 245 ARG A N 1
ATOM 1889 C CA . ARG A 1 245 ? -3.373 -16.910 13.849 1.00 89.94 245 ARG A CA 1
ATOM 1890 C C . ARG A 1 245 ? -4.712 -16.595 14.494 1.00 89.94 245 ARG A C 1
ATOM 1892 O O . ARG A 1 245 ? -5.241 -15.502 14.319 1.00 89.94 245 ARG A O 1
ATOM 1899 N N . ASP A 1 246 ? -5.228 -17.545 15.263 1.00 92.50 246 ASP A N 1
ATOM 1900 C CA . ASP A 1 246 ? -6.469 -17.335 15.998 1.00 92.50 246 ASP A CA 1
ATOM 1901 C C . ASP A 1 246 ? -6.306 -16.230 17.054 1.00 92.50 246 ASP A C 1
ATOM 1903 O O . ASP A 1 246 ? -5.234 -16.055 17.640 1.00 92.50 246 ASP A O 1
ATOM 1907 N N . GLY A 1 247 ? -7.351 -15.428 17.245 1.00 93.31 247 GLY A N 1
ATOM 1908 C CA . GLY A 1 247 ? -7.331 -14.255 18.122 1.00 93.31 247 GLY A CA 1
ATOM 1909 C C . GLY A 1 247 ? -6.481 -13.072 17.630 1.00 93.31 247 GLY A C 1
ATOM 1910 O O . GLY A 1 247 ? -6.361 -12.081 18.355 1.00 93.31 247 GLY A O 1
ATOM 1911 N N . TRP A 1 248 ? -5.903 -13.131 16.424 1.00 97.25 248 TRP A N 1
ATOM 1912 C CA . TRP A 1 248 ? -5.174 -12.016 15.806 1.00 97.25 248 TRP A CA 1
ATOM 1913 C C . TRP A 1 248 ? -6.038 -11.255 14.806 1.00 97.25 248 TRP A C 1
ATOM 1915 O O . TRP A 1 248 ? -6.958 -11.798 14.191 1.00 97.25 248 TRP A O 1
ATOM 1925 N N . VAL A 1 249 ? -5.700 -9.983 14.625 1.00 97.56 249 VAL A N 1
ATOM 1926 C CA . VAL A 1 249 ? -6.305 -9.100 13.632 1.00 97.56 249 VAL A CA 1
ATOM 1927 C C . VAL A 1 249 ? -5.261 -8.602 12.637 1.00 97.56 249 VAL A C 1
ATOM 1929 O O . VAL A 1 249 ? -4.085 -8.433 12.971 1.00 97.56 249 VAL A O 1
ATOM 1932 N N . GLU A 1 250 ? -5.706 -8.384 11.406 1.00 97.25 250 GLU A N 1
ATOM 1933 C CA . GLU A 1 250 ? -4.931 -7.865 10.276 1.00 97.25 250 GLU A CA 1
ATOM 1934 C C . GLU A 1 250 ? -5.627 -6.608 9.725 1.00 97.25 250 GLU A C 1
ATOM 1936 O O . GLU A 1 250 ? -6.842 -6.467 9.894 1.00 97.25 250 GLU A O 1
ATOM 1941 N N . PRO A 1 251 ? -4.897 -5.668 9.102 1.00 96.38 251 PRO A N 1
ATOM 1942 C CA . PRO A 1 251 ? -5.511 -4.515 8.474 1.00 96.38 251 PRO A CA 1
ATOM 1943 C C . PRO A 1 251 ? -6.307 -4.972 7.260 1.00 96.38 251 PRO A C 1
ATOM 1945 O O . PRO A 1 251 ? -5.786 -5.666 6.382 1.00 96.38 251 PRO A O 1
ATOM 1948 N N . GLY A 1 252 ? -7.551 -4.526 7.199 1.00 94.75 252 GLY A N 1
ATOM 1949 C CA . GLY A 1 252 ? -8.277 -4.471 5.947 1.00 94.75 252 GLY A CA 1
ATOM 1950 C C . GLY A 1 252 ? -8.033 -3.118 5.276 1.00 94.75 252 GLY A C 1
ATOM 1951 O O . GLY A 1 252 ? -7.732 -2.121 5.936 1.00 94.75 252 GLY A O 1
ATOM 1952 N N . LEU A 1 253 ? -8.096 -3.096 3.948 1.00 94.50 253 LEU A N 1
ATOM 1953 C CA . LEU A 1 253 ? -7.913 -1.877 3.165 1.00 94.50 253 LEU A CA 1
ATOM 1954 C C . LEU A 1 253 ? -9.000 -1.823 2.085 1.00 94.50 253 LEU A C 1
ATOM 1956 O O . LEU A 1 253 ? -8.766 -2.251 0.954 1.00 94.50 253 LEU A O 1
ATOM 1960 N N . PRO A 1 254 ? -10.221 -1.393 2.436 1.00 95.56 254 PRO A N 1
ATOM 1961 C CA . PRO A 1 254 ? -11.301 -1.288 1.470 1.00 95.56 254 PRO A CA 1
ATOM 1962 C C . PRO A 1 254 ? -11.013 -0.126 0.500 1.00 95.56 254 PRO A C 1
ATOM 1964 O O . PRO A 1 254 ? -10.355 0.838 0.903 1.00 95.56 254 PRO A O 1
ATOM 1967 N N . PRO A 1 255 ? -11.512 -0.171 -0.753 1.00 93.62 255 PRO A N 1
ATOM 1968 C CA . PRO A 1 255 ? -11.184 0.832 -1.772 1.00 93.62 255 PRO A CA 1
ATOM 1969 C C . PRO A 1 255 ? 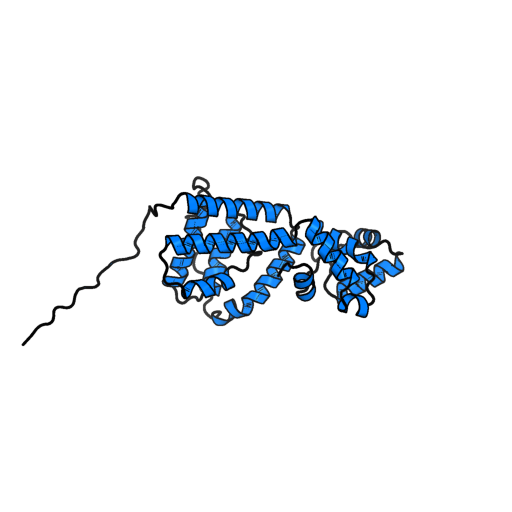-11.411 2.278 -1.310 1.00 93.62 255 PRO A C 1
ATOM 1971 O O . PRO A 1 255 ? -10.521 3.108 -1.445 1.00 93.62 255 PRO A O 1
ATOM 1974 N N . TRP A 1 256 ? -12.551 2.551 -0.665 1.00 94.75 256 TRP A N 1
ATOM 1975 C CA . TRP A 1 256 ? -12.899 3.890 -0.173 1.00 94.75 256 TRP A CA 1
ATOM 1976 C C . TRP A 1 256 ? -11.869 4.446 0.820 1.00 94.75 256 TRP A C 1
ATOM 1978 O O . TRP A 1 256 ? -11.544 5.627 0.793 1.00 94.75 256 TRP A O 1
ATOM 1988 N N . PHE A 1 257 ? -11.321 3.594 1.688 1.00 95.81 257 PHE A N 1
ATOM 1989 C CA . PHE A 1 257 ? -10.344 4.024 2.683 1.00 95.81 257 PHE A CA 1
ATOM 1990 C C . PHE A 1 257 ? -8.953 4.148 2.067 1.00 95.81 257 PHE A C 1
ATOM 1992 O O . PHE A 1 257 ? -8.198 5.045 2.430 1.00 95.81 257 PHE A O 1
ATOM 1999 N N . ALA A 1 258 ? -8.622 3.273 1.111 1.00 93.50 258 ALA A N 1
ATOM 2000 C CA . ALA A 1 258 ? -7.397 3.377 0.330 1.00 93.50 258 ALA A CA 1
ATOM 2001 C C . ALA A 1 258 ? -7.331 4.711 -0.440 1.00 93.50 258 ALA A C 1
ATOM 2003 O O . ALA A 1 258 ? -6.275 5.342 -0.459 1.00 93.50 258 ALA A O 1
ATOM 2004 N N . GLU A 1 259 ? -8.455 5.167 -1.001 1.00 92.31 259 GLU A N 1
ATOM 2005 C CA . GLU A 1 259 ? -8.593 6.490 -1.627 1.00 92.31 259 GLU A CA 1
ATOM 2006 C C . GLU A 1 259 ? -8.413 7.622 -0.605 1.00 92.31 259 GLU A C 1
ATOM 2008 O O . GLU A 1 259 ? -7.635 8.545 -0.841 1.00 92.31 259 GLU A O 1
ATOM 2013 N N . GLU A 1 260 ? -9.061 7.542 0.564 1.00 92.62 260 GLU A N 1
ATOM 2014 C CA . GLU A 1 260 ? -8.939 8.565 1.616 1.00 92.62 260 GLU A CA 1
ATOM 2015 C C . GLU A 1 260 ? -7.496 8.724 2.136 1.00 92.62 260 GLU A C 1
ATOM 2017 O O . GLU A 1 260 ? -7.073 9.838 2.458 1.00 92.62 260 GLU A O 1
ATOM 2022 N N . ILE A 1 261 ? -6.712 7.639 2.190 1.00 92.62 261 ILE A N 1
ATOM 2023 C CA . ILE A 1 261 ? -5.285 7.701 2.554 1.00 92.62 261 ILE A CA 1
ATOM 2024 C C . ILE A 1 261 ? -4.358 7.975 1.358 1.00 92.62 261 ILE A C 1
ATOM 2026 O O . ILE A 1 261 ? -3.141 8.091 1.532 1.00 92.62 261 ILE A O 1
ATOM 2030 N N . GLY A 1 262 ? -4.918 8.131 0.157 1.00 88.44 262 GLY A N 1
ATOM 2031 C CA . GLY A 1 262 ? -4.197 8.443 -1.074 1.00 88.44 262 GLY A CA 1
ATOM 2032 C C . GLY A 1 262 ? -3.268 7.325 -1.540 1.00 88.44 262 GLY A C 1
ATOM 2033 O O . GLY A 1 262 ? -2.171 7.625 -1.997 1.00 88.44 262 GLY A O 1
ATOM 2034 N N . ALA A 1 263 ? -3.666 6.065 -1.351 1.00 84.12 263 ALA A N 1
ATOM 2035 C CA . ALA A 1 263 ? -2.890 4.888 -1.735 1.00 84.12 263 ALA A CA 1
ATOM 2036 C C . ALA A 1 263 ? -3.310 4.260 -3.077 1.00 84.12 263 ALA A C 1
ATOM 2038 O O . ALA A 1 263 ? -2.615 3.349 -3.536 1.00 84.12 263 ALA A O 1
ATOM 2039 N N . ILE A 1 264 ? -4.431 4.689 -3.678 1.00 82.06 264 ILE A N 1
ATOM 2040 C CA . ILE A 1 264 ? -4.924 4.216 -4.987 1.00 82.06 264 ILE A CA 1
ATOM 2041 C C . ILE A 1 264 ? -5.481 5.340 -5.863 1.00 82.06 264 ILE A C 1
ATOM 2043 O O . ILE A 1 264 ? -5.874 6.384 -5.298 1.00 82.06 264 ILE A O 1
#

Sequence (264 aa):
MSQHSSPSTGGNYWGASPSLFIPPYILARAEKLASKAAELKGLIAPQPARCLAKLFEAADAPLTQVWGSTEQRGSAPQDTLADSAIDPRRRIVALLSLYDQSLISEPIGYGAAWTNIRHSFALLGLNPHLWRLPRAISRWNQMHAGEVELLEYKLTTCIEEVDHILDAFNRKNLRERVLQSFSNSKLLMDAGVSATTGPAVLNLLILGSQPSSEFRTFTGLRIIEAEKELTRLKGLGLVEASSRRDGWVEPGLPPWFAEEIGAI

pLDDT: mean 78.8, std 19.69, range [27.41, 97.81]

Foldseek 3Di:
DDDDDDDDPPDDDDDDDPDDPQDPVLLVLLVLLLVLLVVLVVLFDPQLLVQLLVVLCVVCVVQQVVQPPDPDPDDQPPPPLPDPVDDLSVLSLVLVVVLVVCVVPDPSGNNVSCVSSCVVCVVSSSSCSLFNLSVVVVVLVVDPDDPNVSSVSSSVRSSVSSVQQCCLSVLVLVLVLLLVCLVDPPLCVVLVAHSLLSQLLSVLRRNFKDALVVSLVSSVDDPVVSVSNQVSCVVVQQWDQDPVDHRMIGGGDDPVSCVSSSSD

Radius of gyration: 23.4 Å; chains: 1; bounding box: 50×36×99 Å